Protein AF-A0A660ZY62-F1 (afdb_monomer_lite)

Secondary structure (DSSP, 8-state):
--EE-TTSS--EEEEE--TTSSHHHHHHHHHHHHHHHT----EEEEESSSHHHHHHHHH-THHHHHT-EEEE---SHHHHHHHHHHHHHH--TT-EEEEETHHHHHHHHHHHHHHHHHSS-HHHHHHHHHHHHHHSSS---SS-TTTTHHHHHHHHHHHHHHHHHSSSSEEEEEE-EEE-----SSSS-PPPHHHHHHHTTTTEEESS-TTHHHH-SEEEEEEEEETTEEEEEEEEETTSPPPSSEEE-SSTTHIIIIIIIIIT--EE-

pLDDT: mean 88.3, std 11.19, range [43.72, 98.19]

Sequence (269 aa):
MGLHHPHGIQERILLMGGAGSGKTRAWLSIADMARKTKSDAKFYVIDTDFAVERMLSAGFEKLRDYGSLEVVTPFEFPDYTSAAEDFRKRMGPDDWLIVDLMNHAWEEVQNHYSNEVFGKSKGDYFLEVRKGLKDASKGFQAFEGWTDWNIIKPMYTDFANKVYFGHKGHTLICTSARAVDRGSRGKGSADPKEIIQAFGHIGFRPEGEKRTAHNVHTVLLMSQKNDETWNVDTGKDRERDRHRGLKLGPDHGQFVREYLIKTAGWKRK

Structure (mmCIF, N/CA/C/O backbone):
data_AF-A0A660ZY62-F1
#
_entry.id   AF-A0A660ZY62-F1
#
loop_
_atom_site.group_PDB
_atom_site.id
_atom_site.type_symbol
_atom_site.label_atom_id
_atom_site.label_alt_id
_atom_site.label_comp_id
_atom_site.label_asym_id
_atom_site.label_entity_id
_atom_site.label_seq_id
_atom_site.pdbx_PDB_ins_code
_atom_site.Cartn_x
_atom_site.Cartn_y
_atom_site.Cartn_z
_atom_site.occupancy
_atom_site.B_iso_or_equiv
_atom_site.auth_seq_id
_atom_site.auth_comp_id
_atom_site.auth_asym_id
_atom_site.auth_atom_id
_atom_site.pdbx_PDB_model_num
ATOM 1 N N . MET A 1 1 ? -13.852 7.090 20.834 1.00 59.72 1 MET A N 1
ATOM 2 C CA . MET A 1 1 ? -13.140 5.836 21.161 1.00 59.72 1 MET A CA 1
ATOM 3 C C . MET A 1 1 ? -12.448 5.355 19.889 1.00 59.72 1 MET A C 1
ATOM 5 O O . MET A 1 1 ? -13.085 5.337 18.849 1.00 59.72 1 MET A O 1
ATOM 9 N N . GLY A 1 2 ? -11.148 5.084 19.892 1.00 75.81 2 GLY A N 1
ATOM 10 C CA . GLY A 1 2 ? -10.347 4.750 18.710 1.00 75.81 2 GLY A CA 1
ATOM 11 C C . GLY A 1 2 ? -9.921 3.285 18.642 1.00 75.81 2 GLY A C 1
ATOM 12 O O . GLY A 1 2 ? -10.030 2.528 19.610 1.00 75.81 2 GLY A O 1
ATOM 13 N N . LEU A 1 3 ? -9.425 2.879 17.472 1.00 86.50 3 LEU A N 1
ATOM 14 C CA . LEU A 1 3 ? -8.567 1.701 17.340 1.00 86.50 3 LEU A CA 1
ATOM 15 C C . LEU A 1 3 ? -7.139 2.131 17.669 1.00 86.50 3 LEU A C 1
ATOM 17 O O . LEU A 1 3 ? -6.607 3.004 16.996 1.00 86.50 3 LEU A O 1
ATOM 21 N N . HIS A 1 4 ? -6.516 1.498 18.659 1.00 87.00 4 HIS A N 1
ATOM 22 C CA . HIS A 1 4 ? -5.150 1.821 19.061 1.00 87.00 4 HIS A CA 1
ATOM 23 C C . HIS A 1 4 ? -4.238 0.605 18.952 1.00 87.00 4 HIS A C 1
ATOM 25 O O . HIS A 1 4 ? -4.577 -0.495 19.410 1.00 87.00 4 HIS A O 1
ATOM 31 N N . HIS A 1 5 ? -3.055 0.833 18.388 1.00 88.50 5 HIS A N 1
ATOM 32 C CA . HIS A 1 5 ? -2.003 -0.167 18.305 1.00 88.50 5 HIS A CA 1
ATOM 33 C C . HIS A 1 5 ? -1.528 -0.573 19.718 1.00 88.50 5 HIS A C 1
ATOM 35 O O . HIS A 1 5 ? -1.350 0.302 20.575 1.00 88.50 5 HIS A O 1
ATOM 41 N N . PRO A 1 6 ? -1.282 -1.871 20.000 1.00 83.00 6 PRO A N 1
ATOM 42 C CA . PRO A 1 6 ? -0.973 -2.365 21.350 1.00 83.00 6 PRO A CA 1
ATOM 43 C C . PRO A 1 6 ? 0.247 -1.711 22.005 1.00 83.00 6 PRO A C 1
ATOM 45 O O . PRO A 1 6 ? 0.285 -1.580 23.227 1.00 83.00 6 PRO A O 1
ATOM 48 N N . HIS A 1 7 ? 1.220 -1.291 21.199 1.00 82.50 7 HIS A N 1
ATOM 49 C CA . HIS A 1 7 ? 2.483 -0.718 21.670 1.00 82.50 7 HIS A CA 1
ATOM 50 C C . HIS A 1 7 ? 2.575 0.805 21.496 1.00 82.50 7 HIS A C 1
ATOM 52 O O . HIS A 1 7 ? 3.633 1.368 21.744 1.00 82.50 7 HIS A O 1
ATOM 58 N N . GLY A 1 8 ? 1.509 1.475 21.033 1.00 79.38 8 GLY A N 1
ATOM 59 C CA . GLY A 1 8 ? 1.529 2.931 20.804 1.00 79.38 8 GLY A CA 1
ATOM 60 C C . GLY A 1 8 ? 2.537 3.401 19.744 1.00 79.38 8 GLY A C 1
ATOM 61 O O . GLY A 1 8 ? 2.899 4.572 19.715 1.00 79.38 8 GLY A O 1
ATOM 62 N N . ILE A 1 9 ? 3.011 2.484 18.898 1.00 86.31 9 ILE A N 1
ATOM 63 C CA . ILE A 1 9 ? 3.896 2.753 17.761 1.00 86.31 9 ILE A CA 1
ATOM 64 C C . ILE A 1 9 ? 3.125 2.652 16.445 1.00 86.31 9 ILE A C 1
ATOM 66 O O . ILE A 1 9 ? 2.047 2.058 16.380 1.00 86.31 9 ILE A O 1
ATOM 70 N N . GLN A 1 10 ? 3.733 3.184 15.391 1.00 92.00 10 GLN A N 1
ATOM 71 C CA . GLN A 1 10 ? 3.231 3.078 14.028 1.00 92.00 10 GLN A CA 1
ATOM 72 C C . GLN A 1 10 ? 3.173 1.628 13.565 1.00 92.00 10 GLN A C 1
ATOM 74 O O . GLN A 1 10 ? 4.076 0.828 13.817 1.00 92.00 10 GLN A O 1
ATOM 79 N N . GLU A 1 11 ? 2.138 1.328 12.797 1.00 95.19 11 GLU A N 1
ATOM 80 C CA . GLU A 1 11 ? 1.951 0.030 12.167 1.00 95.19 11 GLU A CA 1
ATOM 81 C C . GLU A 1 11 ? 2.073 0.229 10.664 1.00 95.19 11 GLU A C 1
ATOM 83 O O . GLU A 1 11 ? 1.623 1.245 10.135 1.00 95.19 11 GLU A O 1
ATOM 88 N N . ARG A 1 12 ? 2.725 -0.717 9.989 1.00 97.06 12 ARG A N 1
ATOM 89 C CA . ARG A 1 12 ? 2.985 -0.636 8.551 1.00 97.06 12 ARG A CA 1
ATOM 90 C C . ARG A 1 12 ? 2.631 -1.962 7.927 1.00 97.06 12 ARG A C 1
ATOM 92 O O . ARG A 1 12 ? 3.326 -2.958 8.154 1.00 97.06 12 ARG A O 1
ATOM 99 N N . ILE A 1 13 ? 1.542 -1.959 7.172 1.00 97.88 13 ILE A N 1
ATOM 100 C CA . ILE A 1 13 ? 0.913 -3.159 6.631 1.00 97.88 13 ILE A CA 1
ATOM 101 C C . ILE A 1 13 ? 0.970 -3.097 5.112 1.00 97.88 13 ILE A C 1
ATOM 103 O O . ILE A 1 13 ? 0.541 -2.123 4.508 1.00 97.88 13 ILE A O 1
ATOM 107 N N . LEU A 1 14 ? 1.465 -4.161 4.492 1.00 98.12 14 LEU A N 1
ATOM 108 C CA . LEU A 1 14 ? 1.344 -4.404 3.063 1.00 98.12 14 LEU A CA 1
ATOM 109 C C . LEU A 1 14 ? 0.291 -5.486 2.831 1.00 98.12 14 LEU A C 1
ATOM 111 O O . LEU A 1 14 ? 0.464 -6.624 3.264 1.00 98.12 14 LEU A O 1
ATOM 115 N N . LEU A 1 15 ? -0.774 -5.142 2.121 1.00 97.94 15 LEU A N 1
ATOM 116 C CA . LEU A 1 15 ? -1.764 -6.073 1.601 1.00 97.94 15 LEU A CA 1
ATOM 117 C C . LEU A 1 15 ? -1.429 -6.368 0.139 1.00 97.94 15 LEU A C 1
ATOM 119 O O . LEU A 1 15 ? -1.463 -5.478 -0.706 1.00 97.94 15 LEU A O 1
ATOM 123 N N . MET A 1 16 ? -1.126 -7.621 -0.181 1.00 97.62 16 MET A N 1
ATOM 124 C CA . MET A 1 16 ? -0.933 -8.064 -1.561 1.00 97.62 16 MET A CA 1
ATOM 125 C C . MET A 1 16 ? -2.018 -9.051 -1.975 1.00 97.62 16 MET A C 1
ATOM 127 O O . MET A 1 16 ? -2.525 -9.800 -1.148 1.00 97.62 16 MET A O 1
ATOM 131 N N . GLY A 1 17 ? -2.385 -9.075 -3.249 1.00 96.50 17 GLY A N 1
ATOM 132 C CA . GLY A 1 17 ? -3.374 -10.024 -3.764 1.00 96.50 17 GLY A CA 1
ATOM 133 C C . GLY A 1 17 ? -3.845 -9.655 -5.162 1.00 96.50 17 GLY A C 1
ATOM 134 O O . GLY A 1 17 ? -3.581 -8.547 -5.628 1.00 96.50 17 GLY A O 1
ATOM 135 N N . GLY A 1 18 ? -4.558 -10.563 -5.825 1.00 93.50 18 GLY A N 1
ATOM 136 C CA . GLY A 1 18 ? -5.150 -10.300 -7.141 1.00 93.50 18 GLY A CA 1
ATOM 137 C C . GLY A 1 18 ? -6.281 -9.262 -7.114 1.00 93.50 18 GLY A C 1
ATOM 138 O O . GLY A 1 18 ? -6.636 -8.714 -6.065 1.00 93.50 18 GLY A O 1
ATOM 139 N N . ALA A 1 19 ? -6.878 -9.000 -8.277 1.00 90.69 19 ALA A N 1
ATOM 140 C CA . ALA A 1 19 ? -8.122 -8.237 -8.361 1.00 90.69 19 ALA A CA 1
ATOM 141 C C . ALA A 1 19 ? -9.229 -8.917 -7.530 1.00 90.69 19 ALA A C 1
ATOM 143 O O . ALA A 1 19 ? -9.246 -10.138 -7.391 1.00 90.69 19 ALA A O 1
ATOM 144 N N . GLY A 1 20 ? -10.122 -8.130 -6.924 1.00 89.62 20 GLY A N 1
ATOM 145 C CA . GLY A 1 20 ? -11.218 -8.663 -6.098 1.00 89.62 20 GLY A CA 1
ATOM 146 C C . GLY A 1 20 ? -10.797 -9.253 -4.743 1.00 89.62 20 GLY A C 1
ATOM 147 O O . GLY A 1 20 ? -11.648 -9.645 -3.950 1.00 89.62 20 GLY A O 1
ATOM 148 N N . SER A 1 21 ? -9.503 -9.253 -4.399 1.00 93.12 21 SER A N 1
ATOM 149 C CA . SER A 1 21 ? -9.006 -9.878 -3.165 1.00 93.12 21 SER A CA 1
ATOM 150 C C . SER A 1 21 ? -9.356 -9.134 -1.868 1.00 93.12 21 SER A C 1
ATOM 152 O O . SER A 1 21 ? -8.929 -9.557 -0.800 1.00 93.12 21 SER A O 1
ATOM 154 N N . GLY A 1 22 ? -10.100 -8.025 -1.936 1.00 91.88 22 GLY A N 1
ATOM 155 C CA . GLY A 1 22 ? -10.600 -7.315 -0.756 1.00 91.88 22 GLY A CA 1
ATOM 156 C C . GLY A 1 22 ? -9.612 -6.350 -0.086 1.00 91.88 22 GLY A C 1
ATOM 157 O O . GLY A 1 22 ? -9.886 -5.916 1.029 1.00 91.88 22 GLY A O 1
ATOM 158 N N . LYS A 1 23 ? -8.500 -5.976 -0.741 1.00 94.50 23 LYS A N 1
ATOM 159 C CA . LYS A 1 23 ? -7.492 -5.040 -0.189 1.00 94.50 23 LYS A CA 1
ATOM 160 C C . LYS A 1 23 ? -8.087 -3.668 0.148 1.00 94.50 23 LYS A C 1
ATOM 162 O O . LYS A 1 23 ? -8.002 -3.230 1.290 1.00 94.50 23 LYS A O 1
ATOM 167 N N . THR A 1 24 ? -8.785 -3.051 -0.806 1.00 94.12 24 THR A N 1
ATOM 168 C CA . THR A 1 24 ? -9.459 -1.758 -0.607 1.00 94.12 24 THR A CA 1
ATOM 169 C C . THR A 1 24 ? -10.527 -1.839 0.485 1.00 94.12 24 THR A C 1
ATOM 171 O O . THR A 1 24 ? -10.595 -1.013 1.391 1.00 94.12 24 THR A O 1
ATOM 174 N N . ARG A 1 25 ? -11.315 -2.924 0.481 1.00 93.06 25 ARG A N 1
ATOM 175 C CA . ARG A 1 25 ? -12.308 -3.214 1.529 1.00 93.06 25 ARG A CA 1
ATOM 176 C C . ARG A 1 25 ? -11.670 -3.331 2.917 1.00 93.06 25 ARG A C 1
ATOM 178 O O . ARG A 1 25 ? -12.292 -2.932 3.899 1.00 93.06 25 ARG A O 1
ATOM 185 N N . ALA A 1 26 ? -10.455 -3.872 3.018 1.00 94.75 26 ALA A N 1
ATOM 186 C CA . ALA A 1 26 ? -9.759 -4.032 4.288 1.00 94.75 26 ALA A CA 1
ATOM 187 C C . ALA A 1 26 ? -9.441 -2.679 4.931 1.00 94.75 26 ALA A C 1
ATOM 189 O O . ALA A 1 26 ? -9.794 -2.482 6.088 1.00 94.75 26 ALA A O 1
ATOM 190 N N . TRP A 1 27 ? -8.857 -1.719 4.214 1.00 95.50 27 TRP A N 1
ATOM 191 C CA . TRP A 1 27 ? -8.575 -0.413 4.817 1.00 95.50 27 TRP A CA 1
ATOM 192 C C . TRP A 1 27 ? -9.840 0.444 4.981 1.00 95.50 27 TRP A C 1
ATOM 194 O O . TRP A 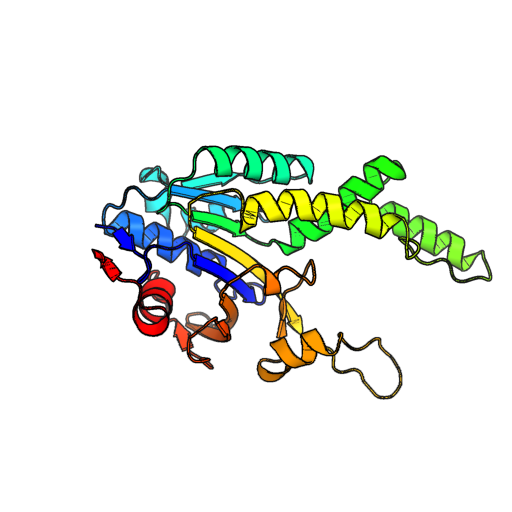1 27 ? -9.986 1.109 6.008 1.00 95.50 27 TRP A O 1
ATOM 204 N N . LEU A 1 28 ? -10.822 0.342 4.074 1.00 95.00 28 LEU A N 1
ATOM 205 C CA . LEU A 1 28 ? -12.136 0.981 4.252 1.00 95.00 28 LEU A CA 1
ATOM 206 C C . LEU A 1 28 ? -12.848 0.472 5.514 1.00 95.00 28 LEU A C 1
ATOM 208 O O . LEU A 1 28 ? -13.522 1.239 6.199 1.00 95.00 28 LEU A O 1
ATOM 212 N N . SER A 1 29 ? -12.654 -0.800 5.882 1.00 94.06 29 SER A N 1
ATOM 213 C CA . SER A 1 29 ? -13.175 -1.343 7.144 1.00 94.06 29 SER A CA 1
ATOM 214 C C . SER A 1 29 ? -12.554 -0.700 8.387 1.00 94.06 29 SER A C 1
ATOM 216 O O . SER A 1 29 ? -13.226 -0.581 9.414 1.00 94.06 29 SER A O 1
ATOM 218 N N . ILE A 1 30 ? -11.293 -0.260 8.301 1.00 95.19 30 ILE A N 1
ATOM 219 C CA . ILE A 1 30 ? -10.612 0.477 9.373 1.00 95.19 30 ILE A CA 1
ATOM 220 C C . ILE A 1 30 ? -11.241 1.865 9.499 1.00 95.19 30 ILE A C 1
ATOM 222 O O . ILE A 1 30 ? -11.637 2.250 10.600 1.00 95.19 30 ILE A O 1
ATOM 226 N N . ALA A 1 31 ? -11.416 2.567 8.376 1.00 95.00 31 ALA A N 1
ATOM 227 C CA . ALA A 1 31 ? -12.076 3.871 8.338 1.00 95.00 31 ALA A CA 1
ATOM 228 C C . ALA A 1 31 ? -13.521 3.805 8.859 1.00 95.00 31 ALA A C 1
ATOM 230 O O . ALA A 1 31 ? -13.931 4.621 9.685 1.00 95.00 31 ALA A O 1
ATOM 231 N N . ASP A 1 32 ? -14.293 2.791 8.462 1.00 93.38 32 ASP A N 1
ATOM 232 C CA . ASP A 1 32 ? -15.664 2.618 8.952 1.00 93.38 32 ASP A CA 1
ATOM 233 C C . ASP A 1 32 ? -15.708 2.252 10.438 1.00 93.38 32 ASP A C 1
ATOM 235 O O . ASP A 1 32 ? -16.615 2.690 11.150 1.00 93.38 32 ASP A O 1
ATOM 239 N N . MET A 1 33 ? -14.717 1.513 10.949 1.00 91.94 33 MET A N 1
ATOM 240 C CA . MET A 1 33 ? -14.588 1.318 12.392 1.00 91.94 33 MET A CA 1
ATOM 241 C C . MET A 1 33 ? -14.310 2.642 13.106 1.00 91.94 33 MET A C 1
ATOM 243 O O . MET A 1 33 ? -15.008 2.938 14.072 1.00 91.94 33 MET A O 1
ATOM 247 N N . ALA A 1 34 ? -13.358 3.446 12.618 1.00 92.50 34 ALA A N 1
ATOM 248 C CA . ALA A 1 34 ? -13.036 4.755 13.187 1.00 92.50 34 ALA A CA 1
ATOM 249 C C . ALA A 1 34 ? -14.274 5.665 13.239 1.00 92.50 34 ALA A C 1
ATOM 251 O O . ALA A 1 34 ? -14.572 6.248 14.283 1.00 92.50 34 ALA A O 1
ATOM 252 N N . ARG A 1 35 ? -15.074 5.689 12.164 1.00 92.69 35 ARG A N 1
ATOM 253 C CA . ARG A 1 35 ? -16.376 6.367 12.135 1.00 92.69 35 ARG A CA 1
ATOM 254 C C . ARG A 1 35 ? -17.334 5.824 13.195 1.00 92.69 35 ARG A C 1
ATOM 256 O O . ARG A 1 35 ? -17.914 6.587 13.966 1.00 92.69 35 ARG A O 1
ATOM 263 N N . LYS A 1 36 ? -17.530 4.503 13.243 1.00 90.69 36 LYS A N 1
ATOM 264 C CA . LYS A 1 36 ? -18.457 3.847 14.186 1.00 90.69 36 LYS A CA 1
ATOM 265 C C . LYS A 1 36 ? -18.096 4.115 15.643 1.00 90.69 36 LYS A C 1
ATOM 267 O O . LYS A 1 36 ? -18.994 4.206 16.476 1.00 90.69 36 LYS A O 1
ATOM 272 N N . THR A 1 37 ? -16.811 4.245 15.952 1.00 90.06 37 THR A N 1
ATOM 273 C CA . THR A 1 37 ? -16.327 4.480 17.314 1.00 90.06 37 THR A CA 1
ATOM 274 C C . THR A 1 37 ? -16.101 5.964 17.629 1.00 90.06 37 THR A C 1
ATOM 276 O O . THR A 1 37 ? -15.727 6.293 18.760 1.00 90.06 37 THR A O 1
ATOM 279 N N . LYS A 1 38 ? -16.398 6.863 16.677 1.00 90.19 38 LYS A N 1
ATOM 280 C CA . LYS A 1 38 ? -16.187 8.316 16.780 1.00 90.19 38 LYS A CA 1
ATOM 281 C C . LYS A 1 38 ? -14.728 8.642 17.117 1.00 90.19 38 LYS A C 1
ATOM 283 O O . LYS A 1 38 ? -14.434 9.238 18.150 1.00 90.19 38 LYS A O 1
ATOM 288 N N . SER A 1 39 ? -13.813 8.104 16.320 1.00 90.88 39 SER A N 1
ATOM 289 C CA . SER A 1 39 ? -12.384 8.406 16.382 1.00 90.88 39 SER A CA 1
ATOM 290 C C . SER A 1 39 ? -12.065 9.603 15.495 1.00 90.88 39 SER A C 1
ATOM 292 O O . SER A 1 39 ? -12.588 9.691 14.385 1.00 90.88 39 SER A O 1
ATOM 294 N N . ASP A 1 40 ? -11.171 10.475 15.954 1.00 91.44 40 ASP A N 1
ATOM 295 C CA . ASP A 1 40 ? -10.714 11.639 15.185 1.00 91.44 40 ASP A CA 1
ATOM 296 C C . ASP A 1 40 ? -9.678 11.290 14.101 1.00 91.44 40 ASP A C 1
ATOM 298 O O . ASP A 1 40 ? -9.263 12.173 13.351 1.00 91.44 40 ASP A O 1
ATOM 302 N N . ALA A 1 41 ? -9.284 10.013 14.000 1.00 93.62 41 ALA A N 1
ATOM 303 C CA . ALA A 1 41 ? -8.307 9.528 13.032 1.00 93.62 41 ALA A CA 1
ATOM 304 C C . ALA A 1 41 ? -8.689 9.906 11.594 1.00 93.62 41 ALA A C 1
ATOM 306 O O . ALA A 1 41 ? -9.812 9.657 11.140 1.00 93.62 41 ALA A O 1
ATOM 307 N N . LYS A 1 42 ? -7.726 10.474 10.871 1.00 95.88 42 LYS A N 1
ATOM 308 C CA . LYS A 1 42 ? -7.825 10.824 9.454 1.00 95.88 42 LYS A CA 1
ATOM 309 C C . LYS A 1 42 ? -7.179 9.756 8.579 1.00 95.88 42 LYS A C 1
ATOM 311 O O . LYS A 1 42 ? -6.239 9.076 8.978 1.00 95.88 42 LYS A O 1
ATOM 316 N N . PHE A 1 43 ? -7.704 9.616 7.372 1.00 97.19 43 PHE A N 1
ATOM 317 C CA . PHE A 1 43 ? -7.286 8.659 6.361 1.00 97.19 43 PHE A CA 1
ATOM 318 C C . PHE A 1 43 ? -6.920 9.442 5.109 1.00 97.19 43 PHE A C 1
ATOM 320 O O . PHE A 1 43 ? -7.795 9.980 4.433 1.00 97.19 43 PHE A O 1
ATOM 327 N N . TYR A 1 44 ? -5.627 9.503 4.825 1.00 97.56 44 TYR A N 1
ATOM 328 C CA . TYR A 1 44 ? -5.064 10.153 3.653 1.00 97.56 44 TYR A CA 1
ATOM 329 C C . TYR A 1 44 ? -4.753 9.077 2.619 1.00 97.56 44 TYR A C 1
ATOM 331 O O . TYR A 1 44 ? -3.957 8.177 2.886 1.00 97.56 44 TYR A O 1
ATOM 339 N N . VAL A 1 45 ? -5.417 9.116 1.469 1.00 97.06 45 VAL A N 1
ATOM 340 C CA . VAL A 1 45 ? -5.419 8.023 0.495 1.00 97.06 45 VAL A CA 1
ATOM 341 C C . VAL A 1 45 ? -4.862 8.502 -0.830 1.00 97.06 45 VAL A C 1
ATOM 343 O O . VAL A 1 45 ? -5.404 9.411 -1.447 1.00 97.06 45 VAL A O 1
ATOM 346 N N . ILE A 1 46 ? -3.801 7.844 -1.277 1.00 97.00 46 ILE A N 1
ATOM 347 C CA . ILE A 1 46 ? -3.290 7.929 -2.640 1.00 97.00 46 ILE A CA 1
ATOM 348 C C . ILE A 1 46 ? -3.915 6.755 -3.408 1.00 97.00 46 ILE A C 1
ATOM 350 O O . ILE A 1 46 ? -3.465 5.615 -3.266 1.00 97.00 46 ILE A O 1
ATOM 354 N N . ASP A 1 47 ? -4.993 7.028 -4.145 1.00 93.25 47 ASP A N 1
ATOM 355 C CA . ASP A 1 47 ? -5.769 6.049 -4.921 1.00 93.25 47 ASP A CA 1
ATOM 356 C C . ASP A 1 47 ? -5.343 6.091 -6.388 1.00 93.25 47 ASP A C 1
ATOM 358 O O . ASP A 1 47 ? -5.497 7.116 -7.036 1.00 93.25 47 ASP A O 1
ATOM 362 N N . THR A 1 48 ? -4.819 4.994 -6.928 1.00 81.19 48 THR A N 1
ATOM 363 C CA . THR A 1 48 ? -4.226 4.977 -8.277 1.00 81.19 48 THR A CA 1
ATOM 364 C C . THR A 1 48 ? -5.091 4.286 -9.332 1.00 81.19 48 THR A C 1
ATOM 366 O O . THR A 1 48 ? -4.675 4.195 -10.488 1.00 81.19 48 THR A O 1
ATOM 369 N N . ASP A 1 49 ? -6.274 3.778 -8.969 1.00 80.88 49 ASP A N 1
ATOM 370 C CA . ASP A 1 49 ? -7.169 3.061 -9.890 1.00 80.88 49 ASP A CA 1
ATOM 371 C C . ASP A 1 49 ? -8.631 3.537 -9.856 1.00 80.88 49 ASP A C 1
ATOM 373 O O . ASP A 1 49 ? -9.489 2.925 -10.500 1.00 80.88 49 ASP A O 1
ATOM 377 N N . PHE A 1 50 ? -8.917 4.639 -9.151 1.00 82.31 50 PHE A N 1
ATOM 378 C CA . PHE A 1 50 ? -10.263 5.199 -8.964 1.00 82.31 50 PHE A CA 1
ATOM 379 C C . PHE A 1 50 ? -11.264 4.206 -8.345 1.00 82.31 50 PHE A C 1
ATOM 381 O O . PHE A 1 50 ? -12.485 4.409 -8.419 1.00 82.31 50 PHE A O 1
ATOM 388 N N . ALA A 1 51 ? -10.799 3.110 -7.735 1.00 82.31 51 ALA A N 1
ATOM 389 C CA . ALA A 1 51 ? -11.694 2.108 -7.171 1.00 82.31 51 ALA A CA 1
ATOM 390 C C . ALA A 1 51 ? -12.394 2.614 -5.905 1.00 82.31 51 ALA A C 1
ATOM 392 O O . ALA A 1 51 ? -13.488 2.139 -5.573 1.00 82.31 51 ALA A O 1
ATOM 393 N N . VAL A 1 52 ? -11.797 3.582 -5.203 1.00 88.25 52 VAL A N 1
ATOM 394 C CA . VAL A 1 52 ? -12.299 4.058 -3.911 1.00 88.25 52 VAL A CA 1
ATOM 395 C C . VAL A 1 52 ? -13.660 4.710 -4.062 1.00 88.25 52 VAL A C 1
ATOM 397 O O . VAL A 1 52 ? -14.586 4.357 -3.334 1.00 88.25 52 VAL A O 1
ATOM 400 N N . GLU A 1 53 ? -13.830 5.575 -5.058 1.00 87.12 53 GLU A N 1
ATOM 401 C CA . GLU A 1 53 ? -15.094 6.274 -5.291 1.00 87.12 53 GLU A CA 1
ATOM 402 C C . GLU A 1 53 ? -16.263 5.318 -5.550 1.00 87.12 53 GLU A C 1
ATOM 404 O O . GLU A 1 53 ? -17.362 5.485 -5.009 1.00 87.12 53 GLU A O 1
ATOM 409 N N . ARG A 1 54 ? -16.013 4.242 -6.302 1.00 88.12 54 ARG A N 1
ATOM 410 C CA . ARG A 1 54 ? -17.005 3.186 -6.525 1.00 88.12 54 ARG A CA 1
ATOM 411 C C . ARG A 1 54 ? -17.351 2.448 -5.232 1.00 88.12 54 ARG A C 1
ATOM 413 O O . ARG A 1 54 ? -18.523 2.176 -4.984 1.00 88.12 54 ARG A O 1
ATOM 420 N N . MET A 1 55 ? -16.350 2.115 -4.419 1.00 89.56 55 MET A N 1
ATOM 421 C CA . MET A 1 55 ? -16.538 1.398 -3.152 1.00 89.56 55 MET A CA 1
ATOM 422 C C . MET A 1 55 ? -17.265 2.250 -2.105 1.00 89.56 55 MET A C 1
ATOM 424 O O . MET A 1 55 ? -18.092 1.729 -1.356 1.00 89.56 55 MET A O 1
ATOM 428 N N . LEU A 1 56 ? -17.000 3.559 -2.080 1.00 90.62 56 LEU A N 1
ATOM 429 C CA . LEU A 1 56 ? -17.727 4.513 -1.249 1.00 90.62 56 LEU A CA 1
ATOM 430 C C . LEU A 1 56 ? -19.209 4.547 -1.619 1.00 90.62 56 LEU A C 1
ATOM 432 O O . LEU A 1 56 ? -20.043 4.544 -0.726 1.00 90.62 56 LEU A O 1
ATOM 436 N N . SER A 1 57 ? -19.551 4.512 -2.906 1.00 87.12 57 SER A N 1
ATOM 437 C CA . SER A 1 57 ? -20.947 4.565 -3.370 1.00 87.12 57 SER A CA 1
ATOM 438 C C . SER A 1 57 ? -21.731 3.250 -3.257 1.00 87.12 57 SER A C 1
ATOM 440 O O . SER A 1 57 ? -22.916 3.245 -3.578 1.00 87.12 57 SER A O 1
ATOM 442 N N . ALA A 1 58 ? -21.083 2.139 -2.891 1.00 85.06 58 ALA A N 1
ATOM 443 C CA . ALA A 1 58 ? -21.689 0.802 -2.914 1.00 85.06 58 ALA A CA 1
ATOM 444 C C . ALA A 1 58 ? -21.762 0.107 -1.541 1.00 85.06 58 ALA A C 1
ATOM 446 O O . ALA A 1 58 ? -22.208 -1.038 -1.454 1.00 85.06 58 ALA A O 1
ATOM 447 N N . GLY A 1 59 ? -21.283 0.744 -0.474 1.00 84.81 59 GLY A N 1
ATOM 448 C CA . GLY A 1 59 ? -21.320 0.145 0.862 1.00 84.81 59 GLY A CA 1
ATOM 449 C C . GLY A 1 59 ? -20.535 0.878 1.948 1.00 84.81 59 GLY A C 1
ATOM 450 O O . GLY A 1 59 ? -20.522 0.427 3.100 1.00 84.81 59 GLY A O 1
ATOM 451 N N . PHE A 1 60 ? -19.869 1.982 1.602 1.00 90.00 60 PHE A N 1
ATOM 452 C CA . PHE A 1 60 ? -19.137 2.840 2.533 1.00 90.00 60 PHE A CA 1
ATOM 453 C C . PHE A 1 60 ? -19.574 4.313 2.429 1.00 90.00 60 PHE A C 1
ATOM 455 O O . PHE A 1 60 ? -18.799 5.213 2.741 1.00 90.00 60 PHE A O 1
ATOM 462 N N . GLU A 1 61 ? -20.828 4.578 2.050 1.00 90.19 61 GLU A N 1
ATOM 463 C CA . GLU A 1 61 ? -21.338 5.920 1.715 1.00 90.19 61 GLU A CA 1
ATOM 464 C C . GLU A 1 61 ? -21.176 6.875 2.897 1.00 90.19 61 GLU A C 1
ATOM 466 O O . GLU A 1 61 ? -20.750 8.017 2.748 1.00 90.19 61 GLU A O 1
ATOM 471 N N . LYS A 1 62 ? -21.410 6.351 4.106 1.00 90.19 62 LYS A N 1
ATOM 472 C CA . LYS A 1 62 ? -21.301 7.085 5.374 1.00 90.19 62 LYS A CA 1
ATOM 473 C C . LYS A 1 62 ? -19.887 7.589 5.683 1.00 90.19 62 LYS A C 1
ATOM 475 O O . LYS A 1 62 ? -19.735 8.372 6.618 1.00 90.19 62 LYS A O 1
ATOM 480 N N . LEU A 1 63 ? -18.853 7.121 4.977 1.00 90.88 63 LEU A N 1
ATOM 481 C CA . LEU A 1 63 ? -17.498 7.664 5.112 1.00 90.88 63 LEU A CA 1
ATOM 482 C C . LEU A 1 63 ? -17.347 9.026 4.431 1.00 90.88 63 LEU A C 1
ATOM 484 O O . LEU A 1 63 ? -16.541 9.822 4.908 1.00 90.88 63 LEU A O 1
ATOM 488 N N . ARG A 1 64 ? -18.139 9.323 3.388 1.00 86.19 64 ARG A N 1
ATOM 489 C CA . ARG A 1 64 ? -18.128 10.639 2.725 1.00 86.19 64 ARG A CA 1
ATOM 490 C C . ARG A 1 64 ? -18.541 11.742 3.697 1.00 86.19 64 ARG A C 1
ATOM 492 O O . ARG A 1 64 ? -17.868 12.759 3.805 1.00 86.19 64 ARG A O 1
ATOM 499 N N . ASP A 1 65 ? -19.593 11.483 4.469 1.00 82.06 65 ASP A N 1
ATOM 500 C CA . ASP A 1 65 ? -20.167 12.462 5.398 1.00 82.06 65 ASP A CA 1
ATOM 501 C C . ASP A 1 65 ? -19.332 12.644 6.672 1.00 82.06 65 ASP A C 1
ATOM 503 O O . ASP A 1 65 ? -19.466 13.642 7.375 1.00 82.06 65 ASP A O 1
ATOM 507 N N . TYR A 1 66 ? -18.477 11.671 7.007 1.00 79.38 66 TYR A N 1
ATOM 508 C CA . TYR A 1 66 ? -17.704 11.699 8.249 1.00 79.38 66 TYR A CA 1
ATOM 509 C C . TYR A 1 66 ? -16.491 12.646 8.186 1.00 79.38 66 TYR A C 1
ATOM 511 O O . TYR A 1 66 ? -15.936 13.001 9.224 1.00 79.38 66 TYR A O 1
ATOM 519 N N . GLY A 1 67 ? -16.067 13.069 6.987 1.00 77.62 67 GLY A N 1
ATOM 520 C CA . GLY A 1 67 ? -14.988 14.052 6.812 1.00 77.62 67 GLY A CA 1
ATOM 521 C C . GLY A 1 67 ? -13.620 13.592 7.338 1.00 77.62 67 GLY A C 1
ATOM 522 O O . GLY A 1 67 ? -12.762 14.413 7.675 1.00 77.62 67 GLY A O 1
ATOM 523 N N . SER A 1 68 ? -13.416 12.280 7.483 1.00 85.06 68 SER A N 1
ATOM 524 C CA . SER A 1 68 ? -12.141 11.696 7.916 1.00 85.06 68 SER A CA 1
ATOM 525 C C . SER A 1 68 ? -11.319 11.128 6.768 1.00 85.06 68 SER A C 1
ATOM 527 O O . SER A 1 68 ? -10.230 10.631 7.025 1.00 85.06 68 SER A O 1
ATOM 529 N N . LEU A 1 69 ? -11.849 11.130 5.545 1.00 93.81 69 LEU A N 1
ATOM 530 C CA . LEU A 1 69 ? -11.236 10.512 4.379 1.00 93.81 69 LEU A CA 1
ATOM 531 C C . LEU A 1 69 ? -10.884 11.594 3.359 1.00 93.81 69 LEU A C 1
ATOM 533 O O . LEU A 1 69 ? -11.763 12.325 2.912 1.00 93.81 69 LEU A O 1
ATOM 537 N N . GLU A 1 70 ? -9.612 11.670 2.995 1.00 94.81 70 GLU A N 1
ATOM 538 C CA . GLU A 1 70 ? -9.097 12.546 1.950 1.00 94.81 70 GLU A CA 1
ATOM 539 C C . GLU A 1 70 ? -8.439 11.675 0.881 1.00 94.81 70 GLU A C 1
ATOM 541 O O . GLU A 1 70 ? -7.463 10.982 1.162 1.00 94.81 70 GLU A O 1
ATOM 546 N N . VAL A 1 71 ? -9.007 11.668 -0.326 1.00 94.69 71 VAL A N 1
ATOM 547 C CA . VAL A 1 71 ? -8.548 10.831 -1.441 1.00 94.69 71 VAL A CA 1
ATOM 548 C C . VAL A 1 71 ? -7.967 11.725 -2.525 1.00 94.69 71 VAL A C 1
ATOM 550 O O . VAL A 1 71 ? -8.615 12.676 -2.958 1.00 94.69 71 VAL A O 1
ATOM 553 N N . VAL A 1 72 ? -6.760 11.401 -2.978 1.00 95.25 72 VAL A N 1
ATOM 554 C CA . VAL A 1 72 ? -6.135 11.998 -4.160 1.00 95.25 72 VAL A CA 1
ATOM 555 C C . VAL A 1 72 ? -5.832 10.907 -5.171 1.00 95.25 72 VAL A C 1
ATOM 557 O O . VAL A 1 72 ? -5.364 9.827 -4.804 1.00 95.25 72 VAL A O 1
ATOM 560 N N . THR A 1 73 ? -6.078 11.209 -6.443 1.00 94.62 73 THR A N 1
ATOM 561 C CA . THR A 1 73 ? -5.788 10.298 -7.548 1.00 94.62 73 THR A CA 1
ATOM 562 C C . THR A 1 73 ? -4.680 10.861 -8.423 1.00 94.62 73 THR A C 1
ATOM 564 O O . THR A 1 73 ? -4.962 11.660 -9.317 1.00 94.62 73 THR A O 1
ATOM 567 N N . PRO A 1 74 ? -3.412 10.519 -8.135 1.00 93.69 74 PRO A N 1
ATOM 568 C CA . PRO A 1 74 ? -2.288 11.001 -8.922 1.00 93.69 74 PRO A CA 1
ATOM 569 C C . PRO A 1 74 ? -2.251 10.330 -10.297 1.00 93.69 74 PRO A C 1
ATOM 571 O O . PRO A 1 74 ? -2.515 9.131 -10.420 1.00 93.69 74 PRO A O 1
ATOM 574 N N . PHE A 1 75 ? -1.855 11.090 -11.315 1.00 90.00 75 PHE A N 1
ATOM 575 C CA . PHE A 1 75 ? -1.672 10.573 -12.671 1.00 90.00 75 PHE A CA 1
ATOM 576 C C . PHE A 1 75 ? -0.194 10.400 -13.007 1.00 90.00 75 PHE A C 1
ATOM 578 O O . PHE A 1 75 ? 0.182 9.390 -13.594 1.00 90.00 75 PHE A O 1
ATOM 585 N N . GLU A 1 76 ? 0.652 11.342 -12.588 1.00 94.38 76 GLU A N 1
ATOM 586 C CA . GLU A 1 76 ? 2.087 11.333 -12.876 1.00 94.38 76 GLU A CA 1
ATOM 587 C C . GLU A 1 76 ? 2.914 11.233 -11.593 1.00 94.38 76 GLU A C 1
ATOM 589 O O . GLU A 1 76 ? 2.490 11.674 -10.527 1.00 94.38 76 GLU A O 1
ATOM 594 N N . PHE A 1 77 ? 4.135 10.690 -11.667 1.00 96.19 77 PHE A N 1
ATOM 595 C CA . PHE A 1 77 ? 4.984 10.489 -10.481 1.00 96.19 77 PHE A CA 1
ATOM 596 C C . PHE A 1 77 ? 5.197 11.745 -9.590 1.00 96.19 77 PHE A C 1
ATOM 598 O O . PHE A 1 77 ? 5.227 11.599 -8.359 1.00 96.19 77 PHE A O 1
ATOM 605 N N . PRO A 1 78 ? 5.299 12.979 -10.128 1.00 97.25 78 PRO A N 1
ATOM 606 C CA . PRO A 1 78 ? 5.317 14.190 -9.305 1.00 97.25 78 PRO A CA 1
ATOM 607 C C . PRO A 1 78 ? 4.062 14.387 -8.439 1.00 97.25 78 PRO A C 1
ATOM 609 O O . PRO A 1 78 ? 4.185 14.855 -7.302 1.00 97.25 78 PRO A O 1
ATOM 612 N N . ASP A 1 79 ? 2.882 13.974 -8.910 1.00 96.88 79 ASP A N 1
ATOM 613 C CA . ASP A 1 79 ? 1.627 14.038 -8.148 1.00 96.88 79 ASP A CA 1
ATOM 614 C C . ASP A 1 79 ? 1.685 13.110 -6.931 1.00 96.88 79 ASP A C 1
ATOM 616 O O . ASP A 1 79 ? 1.327 13.510 -5.823 1.00 96.88 79 ASP A O 1
ATOM 620 N N . TYR A 1 80 ? 2.212 11.889 -7.106 1.00 97.19 80 TYR A N 1
ATOM 621 C CA . TYR A 1 80 ? 2.420 10.936 -6.006 1.00 97.19 80 TYR A CA 1
ATOM 622 C C . TYR A 1 80 ? 3.313 11.537 -4.921 1.00 97.19 80 TYR A C 1
ATOM 624 O O . TYR A 1 80 ? 3.016 11.456 -3.727 1.00 97.19 80 TYR A O 1
ATOM 632 N N . THR A 1 81 ? 4.425 12.141 -5.343 1.00 97.38 81 THR A N 1
ATOM 633 C CA . THR A 1 81 ? 5.400 12.735 -4.424 1.00 97.38 81 THR A CA 1
ATOM 634 C C . T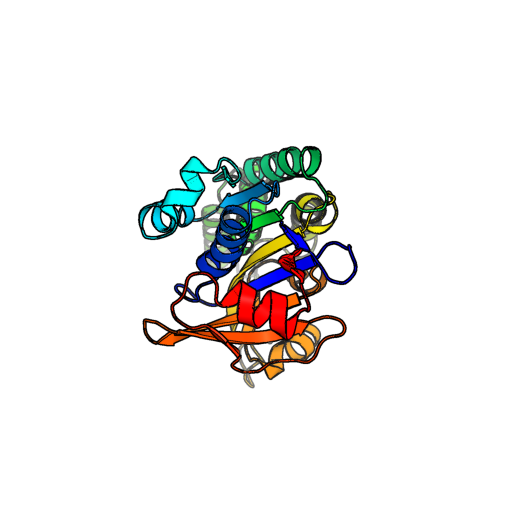HR A 1 81 ? 4.813 13.941 -3.699 1.00 97.38 81 THR A C 1
ATOM 636 O O . THR A 1 81 ? 5.009 14.074 -2.490 1.00 97.38 81 THR A O 1
ATOM 639 N N . SER A 1 82 ? 4.055 14.779 -4.406 1.00 97.88 82 SER A N 1
ATOM 640 C CA . SER A 1 82 ? 3.395 15.958 -3.838 1.00 97.88 82 SER A CA 1
ATOM 641 C C . SER A 1 82 ? 2.313 15.571 -2.832 1.00 97.88 82 SER A C 1
ATOM 643 O O . SER A 1 82 ? 2.297 16.108 -1.725 1.00 97.88 82 SER A O 1
ATOM 645 N N . ALA A 1 83 ? 1.480 14.579 -3.161 1.00 97.69 83 ALA A N 1
ATOM 646 C CA . ALA A 1 83 ? 0.482 14.025 -2.251 1.00 97.69 83 ALA A CA 1
ATOM 647 C C . ALA A 1 83 ? 1.121 13.479 -0.966 1.00 97.69 83 ALA A C 1
ATOM 649 O O . ALA A 1 83 ? 0.725 13.847 0.138 1.00 97.69 83 ALA A O 1
ATOM 650 N N . ALA A 1 84 ? 2.160 12.645 -1.092 1.00 97.69 84 ALA A N 1
ATOM 651 C CA . ALA A 1 84 ? 2.855 12.091 0.068 1.00 97.69 84 ALA A CA 1
ATOM 652 C C . ALA A 1 84 ? 3.531 13.178 0.928 1.00 97.69 84 ALA A C 1
ATOM 654 O O . ALA A 1 84 ? 3.543 13.071 2.156 1.00 97.69 84 ALA A O 1
ATOM 655 N N . GLU A 1 85 ? 4.091 14.221 0.305 1.00 98.19 85 GLU A N 1
ATOM 656 C CA . GLU A 1 85 ? 4.715 15.354 0.999 1.00 98.19 85 GLU A CA 1
ATOM 657 C C . GLU A 1 85 ? 3.700 16.227 1.744 1.00 98.19 85 GLU A C 1
ATOM 659 O O . GLU A 1 85 ? 3.995 16.702 2.843 1.00 98.19 85 GLU A O 1
ATOM 664 N N . ASP A 1 86 ? 2.523 16.451 1.170 1.00 98.06 86 ASP A N 1
ATOM 665 C CA . ASP A 1 86 ? 1.454 17.199 1.825 1.00 98.06 86 ASP A CA 1
ATOM 666 C C . ASP A 1 86 ? 0.846 16.399 2.988 1.00 98.06 86 ASP A C 1
ATOM 668 O O . ASP A 1 86 ? 0.832 16.863 4.132 1.00 98.06 86 ASP A O 1
ATOM 672 N N . PHE A 1 87 ? 0.449 15.147 2.740 1.00 97.81 87 PHE A N 1
ATOM 673 C CA . PHE A 1 87 ? -0.153 14.283 3.757 1.00 97.81 87 PHE A CA 1
ATOM 674 C C . PHE A 1 87 ? 0.760 14.105 4.969 1.00 97.81 87 PHE A C 1
ATOM 676 O O . PHE A 1 87 ? 0.337 14.326 6.107 1.00 97.81 87 PHE A O 1
ATOM 683 N N . ARG A 1 88 ? 2.051 13.808 4.760 1.00 96.25 88 ARG A N 1
ATOM 684 C CA . ARG A 1 88 ? 2.974 13.566 5.879 1.00 96.25 88 ARG A CA 1
ATOM 685 C C . ARG A 1 88 ? 3.131 14.764 6.823 1.00 96.25 88 ARG A C 1
ATOM 687 O O . ARG A 1 88 ? 3.464 14.560 7.989 1.00 96.25 88 ARG A O 1
ATOM 694 N N . LYS A 1 89 ? 2.911 15.999 6.346 1.00 96.94 89 LYS A N 1
ATOM 695 C CA . LYS A 1 89 ? 2.990 17.225 7.167 1.00 96.94 89 LYS A CA 1
ATOM 696 C C . LYS A 1 89 ? 1.786 17.394 8.089 1.00 96.94 89 LYS A C 1
ATOM 698 O O . LYS A 1 89 ? 1.907 18.065 9.111 1.00 96.94 89 LYS A O 1
ATOM 703 N N . ARG A 1 90 ? 0.644 16.807 7.728 1.00 95.81 90 ARG A N 1
ATOM 704 C CA . ARG A 1 90 ? -0.640 16.962 8.428 1.00 95.81 90 ARG A CA 1
ATOM 705 C C . ARG A 1 90 ? -0.979 15.777 9.334 1.00 95.81 90 ARG A C 1
ATOM 707 O O . ARG A 1 90 ? -1.803 15.918 10.230 1.00 95.81 90 ARG A O 1
ATOM 714 N N . MET A 1 91 ? -0.322 14.636 9.133 1.00 96.44 91 MET A N 1
ATOM 715 C CA . MET A 1 91 ? -0.615 13.393 9.846 1.00 96.44 91 MET A CA 1
ATOM 716 C C . MET A 1 91 ? -0.216 13.388 11.328 1.00 96.44 91 MET A C 1
ATOM 718 O O . MET A 1 91 ? 0.957 13.543 11.689 1.00 96.44 91 MET A O 1
ATOM 722 N N . GLY A 1 92 ? -1.194 13.079 12.178 1.00 94.00 92 GLY A N 1
ATOM 723 C CA . GLY A 1 92 ? -1.019 12.714 13.579 1.00 94.00 92 GLY A CA 1
ATOM 724 C C . GLY A 1 92 ? -0.696 11.223 13.798 1.00 94.00 92 GLY A C 1
ATOM 725 O O . GLY A 1 92 ? -0.658 10.441 12.848 1.00 94.00 92 GLY A O 1
ATOM 726 N N . PRO A 1 93 ? -0.438 10.806 15.053 1.00 93.25 93 PRO A N 1
ATOM 727 C CA . PRO A 1 93 ? -0.066 9.425 15.387 1.00 93.25 93 PRO A CA 1
ATOM 728 C C . PRO A 1 93 ? -1.147 8.365 15.138 1.00 93.25 93 PRO A C 1
ATOM 730 O O . PRO A 1 93 ? -0.798 7.226 14.847 1.00 93.25 93 PRO A O 1
ATOM 733 N N . ASP A 1 94 ? -2.428 8.727 15.245 1.00 92.50 94 ASP A N 1
ATOM 734 C CA . ASP A 1 94 ? -3.558 7.805 15.039 1.00 92.50 94 ASP A CA 1
ATOM 735 C C . ASP A 1 94 ? -4.081 7.813 13.584 1.00 92.50 94 ASP A C 1
ATOM 737 O O . ASP A 1 94 ? -4.971 7.033 13.235 1.00 92.50 94 ASP A O 1
ATOM 741 N N . ASP A 1 95 ? -3.534 8.684 12.727 1.00 95.88 95 ASP A N 1
ATOM 742 C CA . ASP A 1 95 ? -3.931 8.812 11.322 1.00 95.88 95 ASP A CA 1
ATOM 743 C C . ASP A 1 95 ? -3.355 7.683 10.460 1.00 95.88 95 ASP A C 1
ATOM 745 O O . ASP A 1 95 ? -2.385 7.017 10.826 1.00 95.88 95 ASP A O 1
ATOM 749 N N . TRP A 1 96 ? -3.929 7.501 9.273 1.00 97.62 96 TRP A N 1
ATOM 750 C CA . TRP A 1 96 ? -3.539 6.481 8.309 1.00 97.62 96 TRP A CA 1
ATOM 751 C C . TRP A 1 96 ? -3.143 7.099 6.974 1.00 97.62 96 TRP A C 1
ATOM 753 O O . TRP A 1 96 ? -3.911 7.857 6.387 1.00 97.62 96 TRP A O 1
ATOM 763 N N . LEU A 1 97 ? -1.971 6.714 6.471 1.00 98.06 97 LEU A N 1
ATOM 764 C CA . LEU A 1 97 ? -1.594 6.895 5.076 1.00 98.06 97 LEU A CA 1
ATOM 765 C C . LEU A 1 97 ? -1.884 5.604 4.320 1.00 98.06 97 LEU A C 1
ATOM 767 O O . LEU A 1 97 ? -1.358 4.541 4.663 1.00 98.06 97 LEU A O 1
ATOM 771 N N . ILE A 1 98 ? -2.707 5.705 3.284 1.00 97.94 98 ILE A N 1
ATOM 772 C CA . ILE A 1 98 ? -3.064 4.603 2.404 1.00 97.94 98 ILE A CA 1
ATOM 773 C C . ILE A 1 98 ? -2.453 4.847 1.026 1.00 97.94 98 ILE A C 1
ATOM 775 O O . ILE A 1 98 ? -2.628 5.922 0.459 1.00 97.94 98 ILE A O 1
ATOM 779 N N . VAL A 1 99 ? -1.774 3.844 0.469 1.00 97.00 99 VAL A N 1
ATOM 780 C CA . VAL A 1 99 ? -1.398 3.836 -0.955 1.00 97.00 99 VAL A CA 1
ATOM 781 C C . VAL A 1 99 ? -2.043 2.620 -1.606 1.00 97.00 99 VAL A C 1
ATOM 783 O O . VAL A 1 99 ? -1.591 1.490 -1.385 1.00 97.00 99 VAL A O 1
ATOM 786 N N . ASP A 1 100 ? -3.124 2.832 -2.359 1.00 94.88 100 ASP A N 1
ATOM 787 C CA . ASP A 1 100 ? -3.861 1.747 -3.011 1.00 94.88 100 ASP A CA 1
ATOM 788 C C . ASP A 1 100 ? -3.251 1.465 -4.398 1.00 94.88 100 ASP A C 1
ATOM 790 O O . ASP A 1 100 ? -3.336 2.287 -5.310 1.00 94.88 100 ASP A O 1
ATOM 794 N N . LEU A 1 101 ? -2.579 0.309 -4.513 1.00 92.44 101 LEU A N 1
ATOM 795 C CA . LEU A 1 101 ? -1.737 -0.141 -5.637 1.00 92.44 101 LEU A CA 1
ATOM 796 C C . LEU A 1 101 ? -0.391 0.596 -5.780 1.00 92.44 101 LEU A C 1
ATOM 798 O O . LEU A 1 101 ? -0.060 1.195 -6.798 1.00 92.44 101 LEU A O 1
ATOM 802 N N . MET A 1 102 ? 0.479 0.433 -4.783 1.00 94.75 102 MET A N 1
ATOM 803 C CA . MET A 1 102 ? 1.867 0.930 -4.782 1.00 94.75 102 MET A CA 1
ATOM 804 C C . MET A 1 102 ? 2.722 0.436 -5.958 1.00 94.75 102 MET A C 1
ATOM 806 O O . MET A 1 102 ? 3.698 1.086 -6.332 1.00 94.75 102 MET A O 1
ATOM 810 N N . ASN A 1 103 ? 2.375 -0.699 -6.572 1.00 94.12 103 ASN A N 1
ATOM 811 C CA . ASN A 1 103 ? 3.029 -1.138 -7.803 1.00 94.12 103 ASN A CA 1
ATOM 812 C C . ASN A 1 103 ? 2.857 -0.121 -8.945 1.00 94.12 103 ASN A C 1
ATOM 814 O O . ASN A 1 103 ? 3.772 -0.003 -9.751 1.00 94.12 103 ASN A O 1
ATOM 818 N N . HIS A 1 104 ? 1.765 0.651 -8.996 1.00 94.31 104 HIS A N 1
ATOM 819 C CA . HIS A 1 104 ? 1.591 1.702 -10.004 1.00 94.31 104 HIS A CA 1
ATOM 820 C C . HIS A 1 104 ? 2.568 2.859 -9.792 1.00 94.31 104 HIS A C 1
ATOM 822 O O . HIS A 1 104 ? 3.224 3.266 -10.742 1.00 94.31 104 HIS A O 1
ATOM 828 N N . ALA A 1 105 ? 2.789 3.301 -8.549 1.00 94.88 105 ALA A N 1
ATOM 829 C CA . ALA A 1 105 ? 3.807 4.315 -8.249 1.00 94.88 105 ALA A CA 1
ATOM 830 C C . ALA A 1 105 ? 5.216 3.883 -8.713 1.00 94.88 105 ALA A C 1
ATOM 832 O O . ALA A 1 105 ? 6.008 4.699 -9.186 1.00 94.88 105 ALA A O 1
ATOM 833 N N . TRP A 1 106 ? 5.526 2.584 -8.608 1.00 95.12 106 TRP A N 1
ATOM 834 C CA . TRP A 1 106 ? 6.777 2.016 -9.119 1.00 95.12 106 TRP A CA 1
ATOM 835 C C . TRP A 1 106 ? 6.855 1.977 -10.653 1.00 95.12 106 TRP A C 1
ATOM 837 O O . TRP A 1 106 ? 7.938 2.114 -11.224 1.00 95.12 106 TRP A O 1
ATOM 847 N N . GLU A 1 107 ? 5.738 1.783 -11.346 1.00 93.69 107 GLU A N 1
ATOM 848 C CA . GLU A 1 107 ? 5.710 1.864 -12.807 1.00 93.69 107 GLU A CA 1
ATOM 849 C C . GLU A 1 107 ? 5.784 3.317 -13.295 1.00 93.69 107 GLU A C 1
ATOM 851 O O . GLU A 1 107 ? 6.495 3.585 -14.269 1.00 93.69 107 GLU A O 1
ATOM 856 N N . GLU A 1 108 ? 5.141 4.248 -12.585 1.00 95.25 108 GLU A N 1
ATOM 857 C CA . GLU A 1 108 ? 5.103 5.667 -12.941 1.00 95.25 108 GLU A CA 1
ATOM 858 C C . GLU A 1 108 ? 6.431 6.386 -12.723 1.00 95.25 108 GLU A C 1
ATOM 860 O O . GLU A 1 108 ? 6.806 7.216 -13.546 1.00 95.25 108 GLU A O 1
ATOM 865 N N . VAL A 1 109 ? 7.221 6.037 -11.703 1.00 95.44 109 VAL A N 1
ATOM 866 C CA . VAL A 1 109 ? 8.582 6.599 -11.577 1.00 95.44 109 VAL A CA 1
ATOM 867 C C . VAL A 1 109 ? 9.465 6.232 -12.777 1.00 95.44 109 VAL A C 1
ATOM 869 O O . VAL A 1 109 ? 10.284 7.038 -13.216 1.00 95.44 109 VAL A O 1
ATOM 872 N N . GLN A 1 110 ? 9.279 5.037 -13.352 1.00 93.62 110 GLN A N 1
ATOM 873 C CA . GLN A 1 110 ? 9.999 4.617 -14.557 1.00 93.62 110 GLN A CA 1
ATOM 874 C C . GLN A 1 110 ? 9.490 5.367 -15.798 1.00 93.62 110 GLN A C 1
ATOM 876 O O . GLN A 1 110 ? 10.292 5.728 -16.659 1.00 93.62 110 GLN A O 1
ATOM 881 N N . ASN A 1 111 ? 8.175 5.609 -15.893 1.00 93.38 111 ASN A N 1
ATOM 882 C CA . ASN A 1 111 ? 7.584 6.420 -16.962 1.00 93.38 111 ASN A CA 1
ATOM 883 C C . ASN A 1 111 ? 8.089 7.862 -16.906 1.00 93.38 111 ASN A C 1
ATOM 885 O O . ASN A 1 111 ? 8.539 8.385 -17.921 1.00 93.38 111 ASN A O 1
ATOM 889 N N . HIS A 1 112 ? 8.069 8.470 -15.721 1.00 94.88 112 HIS A N 1
ATOM 890 C CA . HIS A 1 112 ? 8.547 9.827 -15.504 1.00 94.88 112 HIS A CA 1
ATOM 891 C C . HIS A 1 112 ? 10.030 9.958 -15.867 1.00 94.88 112 HIS A C 1
ATOM 893 O O . HIS A 1 112 ? 10.379 10.821 -16.661 1.00 94.88 112 HIS A O 1
ATOM 899 N N . TYR A 1 113 ? 10.888 9.040 -15.406 1.00 93.19 113 TYR A N 1
ATOM 900 C CA . TYR A 1 113 ? 12.293 9.014 -15.826 1.00 93.19 113 TYR A CA 1
ATOM 901 C C . TYR A 1 113 ? 12.449 8.926 -17.353 1.00 93.19 113 TYR A C 1
ATOM 903 O O . TYR A 1 113 ? 13.230 9.673 -17.939 1.00 93.19 113 TYR A O 1
ATOM 911 N N . SER A 1 114 ? 11.696 8.033 -18.006 1.00 89.31 114 SER A N 1
ATOM 912 C CA . SER A 1 114 ? 11.746 7.881 -19.464 1.00 89.31 114 SER A CA 1
ATOM 913 C C . SER A 1 114 ? 11.348 9.168 -20.190 1.00 89.31 114 SER A C 1
ATOM 915 O O . SER A 1 114 ? 12.017 9.564 -21.145 1.00 89.31 114 SER A O 1
ATOM 917 N N . ASN A 1 115 ? 10.295 9.841 -19.721 1.00 91.00 115 ASN A N 1
ATOM 918 C CA . ASN A 1 115 ? 9.848 11.114 -20.280 1.00 91.00 115 ASN A CA 1
ATOM 919 C C . ASN A 1 115 ? 10.921 12.201 -20.119 1.00 91.00 115 ASN A C 1
ATOM 921 O O . ASN A 1 115 ? 11.243 12.869 -21.095 1.00 91.00 115 ASN A O 1
ATOM 925 N N . GLU A 1 116 ? 11.513 12.338 -18.931 1.00 90.81 116 GLU A N 1
ATOM 926 C CA . GLU A 1 116 ? 12.518 13.372 -18.645 1.00 90.81 116 GLU A CA 1
ATOM 927 C C . GLU A 1 116 ? 13.835 13.156 -19.406 1.00 90.81 116 GLU A C 1
ATOM 929 O O . GLU A 1 116 ? 14.437 14.107 -19.900 1.00 90.81 116 GLU A O 1
ATOM 934 N N . VAL A 1 117 ? 14.302 11.908 -19.511 1.00 87.31 117 VAL A N 1
ATOM 935 C CA . VAL A 1 117 ? 15.622 11.604 -20.091 1.00 87.31 117 VAL A CA 1
ATOM 936 C C . VAL A 1 117 ? 15.559 11.376 -21.598 1.00 87.31 117 VAL A C 1
ATOM 938 O O . VAL A 1 117 ? 16.471 11.782 -22.318 1.00 87.31 117 VAL A O 1
ATOM 941 N N . PHE A 1 118 ? 14.499 10.735 -22.091 1.00 84.50 118 PHE A N 1
ATOM 942 C CA . PHE A 1 118 ? 14.382 10.344 -23.500 1.00 84.50 118 PHE A CA 1
ATOM 943 C C . PHE A 1 118 ? 13.295 11.114 -24.260 1.00 84.50 118 PHE A C 1
ATOM 945 O O . PHE A 1 118 ? 13.154 10.917 -25.468 1.00 84.50 118 PHE A O 1
ATOM 952 N N . GLY A 1 119 ? 12.520 11.977 -23.589 1.00 88.31 119 GLY A N 1
ATOM 953 C CA . GLY A 1 119 ? 11.424 12.734 -24.205 1.00 88.31 119 GLY A CA 1
ATOM 954 C C . GLY A 1 119 ? 10.257 11.858 -24.670 1.00 88.31 119 GLY A C 1
ATOM 955 O O . GLY A 1 119 ? 9.499 12.268 -25.549 1.00 88.31 119 GLY A O 1
ATOM 956 N N . LYS A 1 120 ? 10.154 10.622 -24.163 1.00 86.56 120 LYS A N 1
ATOM 957 C CA . LYS A 1 120 ? 9.208 9.600 -24.632 1.00 86.56 120 LYS A CA 1
ATOM 958 C C . LYS A 1 120 ? 8.686 8.761 -23.475 1.00 86.56 120 LYS A C 1
ATOM 960 O O . LYS A 1 120 ? 9.425 8.467 -22.532 1.00 86.56 120 LYS A O 1
ATOM 965 N N . SER A 1 121 ? 7.455 8.269 -23.623 1.00 87.31 121 SER A N 1
ATOM 966 C CA . SER A 1 121 ? 6.878 7.312 -22.680 1.00 87.31 121 SER A CA 1
ATOM 967 C C . SER A 1 121 ? 7.750 6.058 -22.575 1.00 87.31 121 SER A C 1
ATOM 969 O O . SER A 1 121 ? 8.422 5.666 -23.535 1.00 87.31 121 SER A O 1
ATOM 971 N N . LYS A 1 122 ? 7.701 5.372 -21.426 1.00 84.19 122 LYS A N 1
ATOM 972 C CA . LYS A 1 122 ? 8.400 4.088 -21.246 1.00 84.19 122 LYS A CA 1
ATOM 973 C C . LYS A 1 122 ? 8.020 3.091 -22.342 1.00 84.19 122 LYS A C 1
ATOM 975 O O . LYS A 1 122 ? 8.879 2.388 -22.858 1.00 84.19 122 LYS A O 1
ATOM 980 N N . GLY A 1 123 ? 6.744 3.038 -22.727 1.00 81.81 123 GLY A N 1
ATOM 981 C CA . GLY A 1 123 ? 6.275 2.158 -23.799 1.00 81.81 123 GLY A CA 1
ATOM 982 C C . GLY A 1 123 ? 6.948 2.456 -25.140 1.00 81.81 123 GLY A C 1
ATOM 983 O O . GLY A 1 123 ? 7.485 1.544 -25.773 1.00 81.81 123 GLY A O 1
ATOM 984 N N . ASP A 1 124 ? 6.974 3.728 -25.541 1.00 83.94 124 ASP A N 1
ATOM 985 C CA . ASP A 1 124 ? 7.564 4.156 -26.814 1.00 83.94 124 ASP A CA 1
ATOM 986 C C . ASP A 1 124 ? 9.076 3.941 -26.840 1.00 83.94 124 ASP A C 1
ATOM 988 O O . ASP A 1 124 ? 9.608 3.415 -27.821 1.00 83.94 124 ASP A O 1
ATOM 992 N N . TYR A 1 125 ? 9.753 4.263 -25.736 1.00 82.69 125 TYR A N 1
ATOM 993 C CA . TYR A 1 125 ? 11.181 4.019 -25.578 1.00 82.69 125 TYR A CA 1
ATOM 994 C C . TYR A 1 125 ? 11.514 2.523 -25.712 1.00 82.69 125 TYR A C 1
ATOM 996 O O . TYR A 1 125 ? 12.391 2.140 -26.487 1.00 82.69 125 TYR A O 1
ATOM 1004 N N . PHE A 1 126 ? 10.767 1.638 -25.042 1.00 81.12 126 PHE A N 1
ATOM 1005 C CA . PHE A 1 126 ? 10.986 0.191 -25.151 1.00 81.12 126 PHE A CA 1
ATOM 1006 C C . PHE A 1 126 ? 10.706 -0.346 -26.561 1.00 81.12 126 PHE A C 1
ATOM 1008 O O . PHE A 1 126 ? 11.407 -1.250 -27.026 1.00 81.12 126 PHE A O 1
ATOM 1015 N N . LEU A 1 127 ? 9.692 0.182 -27.255 1.00 82.94 127 LEU A N 1
ATOM 1016 C CA . LEU A 1 127 ? 9.405 -0.184 -28.644 1.00 82.94 127 LEU A CA 1
ATOM 1017 C C . LEU A 1 127 ? 10.538 0.236 -29.584 1.00 82.94 127 LEU A C 1
ATOM 1019 O O . LEU A 1 127 ? 10.904 -0.540 -30.467 1.00 82.94 127 LEU A O 1
ATOM 1023 N N . GLU A 1 128 ? 11.099 1.427 -29.394 1.00 81.06 128 GLU A N 1
ATOM 1024 C CA . GLU A 1 128 ? 12.240 1.930 -30.158 1.00 81.06 128 GLU A CA 1
ATOM 1025 C C . GLU A 1 128 ? 13.493 1.084 -29.930 1.00 81.06 128 GLU A C 1
ATOM 1027 O O . GLU A 1 128 ? 14.058 0.569 -30.898 1.00 81.06 128 GLU A O 1
ATOM 1032 N N . VAL A 1 129 ? 13.862 0.833 -28.668 1.00 79.81 129 VAL A N 1
ATOM 1033 C CA . VAL A 1 129 ? 14.986 -0.051 -28.318 1.00 79.81 129 VAL A CA 1
ATOM 1034 C C . VAL A 1 129 ? 14.794 -1.436 -28.942 1.00 79.81 129 VAL A C 1
ATOM 1036 O O . VAL A 1 129 ? 15.721 -2.004 -29.518 1.00 79.81 129 VAL A O 1
ATOM 1039 N N . ARG A 1 130 ? 13.570 -1.981 -28.903 1.00 75.31 130 ARG A N 1
ATOM 1040 C CA . ARG A 1 130 ? 13.266 -3.294 -29.488 1.00 75.31 130 ARG A CA 1
ATOM 1041 C C . ARG A 1 130 ? 13.315 -3.315 -31.016 1.00 75.31 130 ARG A C 1
ATOM 1043 O O . ARG A 1 130 ? 13.640 -4.360 -31.578 1.00 75.31 130 ARG A O 1
ATOM 1050 N N . LYS A 1 131 ? 12.981 -2.214 -31.693 1.00 78.88 131 LYS A N 1
ATOM 1051 C CA . LYS A 1 131 ? 13.159 -2.081 -33.148 1.00 78.88 131 LYS A CA 1
ATOM 1052 C C . LYS A 1 131 ? 14.647 -2.021 -33.494 1.00 78.88 131 LYS A C 1
ATOM 1054 O O . LYS A 1 131 ? 15.091 -2.845 -34.282 1.00 78.88 131 LYS A O 1
ATOM 1059 N N . GLY A 1 132 ? 15.423 -1.178 -32.808 1.00 69.44 132 GLY A N 1
ATOM 1060 C CA . GLY A 1 132 ? 16.876 -1.086 -33.005 1.00 69.44 132 GLY A CA 1
ATOM 1061 C C . GLY A 1 132 ? 17.615 -2.406 -32.742 1.00 69.44 132 GLY A C 1
ATOM 1062 O O . GLY A 1 132 ? 18.565 -2.739 -33.440 1.00 69.44 132 GLY A O 1
ATOM 1063 N N . LEU A 1 133 ? 17.126 -3.218 -31.801 1.00 65.81 133 LEU A N 1
ATOM 1064 C CA . LEU A 1 133 ? 17.615 -4.574 -31.525 1.00 65.81 133 LEU A CA 1
ATOM 1065 C C . LEU A 1 133 ? 17.367 -5.602 -32.629 1.00 65.81 133 LEU A C 1
ATOM 1067 O O . LEU A 1 133 ? 18.092 -6.590 -32.708 1.00 65.81 133 LEU A O 1
ATOM 1071 N N . LYS A 1 134 ? 16.317 -5.430 -33.437 1.00 60.69 134 LYS A N 1
ATOM 1072 C CA . LYS A 1 134 ? 16.102 -6.291 -34.609 1.00 60.69 134 LYS A CA 1
ATOM 1073 C C . LYS A 1 134 ? 17.109 -5.976 -35.713 1.00 60.69 134 LYS A C 1
ATOM 1075 O O . LYS A 1 134 ? 17.466 -6.881 -36.462 1.00 60.69 134 LYS A O 1
ATOM 1080 N N . ASP A 1 135 ? 17.571 -4.730 -35.764 1.00 58.84 135 ASP A N 1
ATOM 1081 C CA . ASP A 1 135 ? 18.487 -4.230 -36.788 1.00 58.84 135 ASP A CA 1
ATOM 1082 C C . ASP A 1 135 ? 19.967 -4.359 -36.368 1.00 58.84 135 ASP A C 1
ATOM 1084 O O . ASP A 1 135 ? 20.852 -4.439 -37.219 1.00 58.84 135 ASP A O 1
ATOM 1088 N N . ALA A 1 136 ? 20.257 -4.447 -35.063 1.00 52.81 136 ALA A N 1
ATOM 1089 C CA . ALA A 1 136 ? 21.601 -4.610 -34.512 1.00 52.81 136 ALA A CA 1
ATOM 1090 C C . ALA A 1 136 ? 21.861 -6.041 -34.002 1.00 52.81 136 ALA A C 1
ATOM 1092 O O . ALA A 1 136 ? 21.159 -6.561 -33.141 1.00 52.81 136 ALA A O 1
ATOM 1093 N N . SER A 1 137 ? 22.959 -6.667 -34.442 1.00 51.59 137 SER A N 1
ATOM 1094 C CA . SER A 1 137 ? 23.363 -8.027 -34.035 1.00 51.59 137 SER A CA 1
ATOM 1095 C C . SER A 1 137 ? 23.908 -8.144 -32.596 1.00 51.59 137 SER A C 1
ATOM 1097 O O . SER A 1 137 ? 24.483 -9.174 -32.239 1.00 51.59 137 SER A O 1
ATOM 1099 N N . LYS A 1 138 ? 23.786 -7.101 -31.763 1.00 50.62 138 LYS A N 1
ATOM 1100 C CA . LYS A 1 138 ? 24.251 -7.078 -30.366 1.00 50.62 138 LYS A CA 1
ATOM 1101 C C . LYS A 1 138 ? 23.103 -6.677 -29.440 1.00 50.62 138 LYS A C 1
ATOM 1103 O O . LYS A 1 138 ? 22.441 -5.671 -29.664 1.00 50.62 138 LYS A O 1
ATOM 1108 N N . GLY A 1 139 ? 22.885 -7.485 -28.403 1.00 53.03 139 GLY A N 1
ATOM 1109 C CA . GLY A 1 139 ? 21.782 -7.361 -27.452 1.00 53.03 139 GLY A CA 1
ATOM 1110 C C . GLY A 1 139 ? 21.858 -6.115 -26.569 1.00 53.03 139 GLY A C 1
ATOM 1111 O O . GLY A 1 139 ? 22.320 -6.197 -25.438 1.00 53.03 139 GLY A O 1
ATOM 1112 N N . PHE A 1 140 ? 21.355 -4.992 -27.069 1.00 50.47 140 PHE A N 1
ATOM 1113 C CA . PHE A 1 140 ? 20.826 -3.901 -26.253 1.00 50.47 140 PHE A CA 1
ATOM 1114 C C . PHE A 1 140 ? 19.731 -4.416 -25.293 1.00 50.47 140 PHE A C 1
ATOM 1116 O O . PHE A 1 140 ? 18.934 -5.289 -25.634 1.00 50.47 140 PHE A O 1
ATOM 1123 N N . GLN A 1 141 ? 19.663 -3.889 -24.075 1.00 59.38 141 GLN A N 1
ATOM 1124 C CA . GLN A 1 141 ? 18.530 -4.097 -23.167 1.00 59.38 141 GLN A CA 1
ATOM 1125 C C . GLN A 1 141 ? 17.976 -2.725 -22.792 1.00 59.38 141 GLN A C 1
ATOM 1127 O O . GLN A 1 141 ? 18.745 -1.805 -22.539 1.00 59.38 141 GLN A O 1
ATOM 1132 N N . ALA A 1 142 ? 16.651 -2.571 -22.782 1.00 57.09 142 ALA A N 1
ATOM 1133 C CA . ALA A 1 142 ? 16.027 -1.328 -22.334 1.00 57.09 142 ALA A CA 1
ATOM 1134 C C . ALA A 1 142 ? 16.345 -1.081 -20.847 1.00 57.09 142 ALA A C 1
ATOM 1136 O O . ALA A 1 142 ? 16.288 -2.023 -20.051 1.00 57.09 142 ALA A O 1
ATOM 1137 N N . PHE A 1 143 ? 16.677 0.173 -20.510 1.00 59.66 143 PHE A N 1
ATOM 1138 C CA . PHE A 1 143 ? 17.333 0.577 -19.259 1.00 59.66 143 PHE A CA 1
ATOM 1139 C C . PHE A 1 143 ? 18.647 -0.176 -19.031 1.00 59.66 143 PHE A C 1
ATOM 1141 O O . PHE A 1 143 ? 18.721 -1.073 -18.179 1.00 59.66 143 PHE A O 1
ATOM 1148 N N . GLU A 1 144 ? 19.673 0.157 -19.826 1.00 56.56 144 GLU A N 1
ATOM 1149 C CA . GLU A 1 144 ? 20.980 -0.498 -19.754 1.00 56.56 144 GLU A CA 1
ATOM 1150 C C . GLU A 1 144 ? 21.484 -0.524 -18.303 1.00 56.56 144 GLU A C 1
ATOM 1152 O O . GLU A 1 144 ? 21.555 0.479 -17.586 1.00 56.56 144 GLU A O 1
ATOM 1157 N N . GLY A 1 145 ? 21.758 -1.737 -17.824 1.00 54.28 145 GLY A N 1
ATOM 1158 C CA . GLY A 1 145 ? 22.050 -2.001 -16.427 1.00 54.28 145 GLY A CA 1
ATOM 1159 C C . GLY A 1 145 ? 23.363 -1.372 -15.979 1.00 54.28 145 GLY A C 1
ATOM 1160 O O . GLY A 1 145 ? 24.401 -1.999 -16.114 1.00 54.28 145 GLY A O 1
ATOM 1161 N N . TRP A 1 146 ? 23.288 -0.170 -15.406 1.00 43.72 146 TRP A N 1
ATOM 1162 C CA . TRP A 1 146 ? 23.959 0.300 -14.179 1.00 43.72 146 TRP A CA 1
ATOM 1163 C C . TRP A 1 146 ? 23.644 1.790 -13.952 1.00 43.72 146 TRP A C 1
ATOM 1165 O O . TRP A 1 146 ? 23.498 2.191 -12.806 1.00 43.72 146 TRP A O 1
ATOM 1175 N N . THR A 1 147 ? 23.444 2.596 -15.003 1.00 69.69 147 THR A N 1
ATOM 1176 C CA . THR A 1 147 ? 23.228 4.057 -14.905 1.00 69.69 147 THR A CA 1
ATOM 1177 C C . THR A 1 147 ? 21.793 4.446 -14.558 1.00 69.69 147 THR A C 1
ATOM 1179 O O . THR A 1 147 ? 21.576 5.192 -13.606 1.00 69.69 147 THR A O 1
ATOM 1182 N N . ASP A 1 148 ? 20.802 3.898 -15.256 1.00 82.81 148 ASP A N 1
ATOM 1183 C CA . ASP A 1 148 ? 19.420 4.398 -15.173 1.00 82.81 148 ASP A CA 1
ATOM 1184 C C . ASP A 1 148 ? 18.772 3.992 -13.844 1.00 82.81 148 ASP A C 1
ATOM 1186 O O . ASP A 1 148 ? 18.143 4.787 -13.142 1.00 82.81 148 ASP A O 1
ATOM 1190 N N . TRP A 1 149 ? 19.033 2.754 -13.412 1.00 86.06 149 TRP A N 1
ATOM 1191 C CA . TRP A 1 149 ? 18.596 2.250 -12.110 1.00 86.06 149 TRP A CA 1
ATOM 1192 C C . TRP A 1 149 ? 19.234 2.988 -10.928 1.00 86.06 149 TRP A C 1
ATOM 1194 O O . TRP A 1 149 ? 18.636 2.993 -9.849 1.00 86.06 149 TRP A O 1
ATOM 1204 N N . ASN A 1 150 ? 20.406 3.609 -11.110 1.00 86.56 150 ASN A N 1
ATOM 1205 C CA . ASN A 1 150 ? 21.029 4.465 -10.097 1.00 86.56 150 ASN A CA 1
ATOM 1206 C C . ASN A 1 150 ? 20.332 5.828 -9.970 1.00 86.56 150 ASN A C 1
ATOM 1208 O O . ASN A 1 150 ? 20.628 6.544 -9.022 1.00 86.56 150 ASN A O 1
ATOM 1212 N N . ILE A 1 151 ? 19.393 6.166 -10.862 1.00 89.44 151 ILE A N 1
ATOM 1213 C CA . ILE A 1 151 ? 18.582 7.392 -10.807 1.00 89.44 151 ILE A CA 1
ATOM 1214 C C . ILE A 1 151 ? 17.138 7.059 -10.410 1.00 89.44 151 ILE A C 1
ATOM 1216 O O . ILE A 1 151 ? 16.626 7.597 -9.427 1.00 89.44 151 ILE A O 1
ATOM 1220 N N . ILE A 1 152 ? 16.512 6.090 -11.092 1.00 92.25 152 ILE A N 1
ATOM 1221 C CA . ILE A 1 152 ? 15.122 5.669 -10.837 1.00 92.25 152 ILE A CA 1
ATOM 1222 C C . ILE A 1 152 ? 14.936 5.234 -9.376 1.00 92.25 152 ILE A C 1
ATOM 1224 O O . ILE A 1 152 ? 13.963 5.611 -8.719 1.00 92.25 152 ILE A O 1
ATOM 1228 N N . LYS A 1 153 ? 15.874 4.442 -8.832 1.00 93.00 153 LYS A N 1
ATOM 1229 C CA . LYS A 1 153 ? 15.755 3.938 -7.456 1.00 93.00 153 LYS A CA 1
ATOM 1230 C C . LYS A 1 153 ? 15.834 5.058 -6.419 1.00 93.00 153 LYS A C 1
ATOM 1232 O O . LYS A 1 153 ? 14.976 5.043 -5.539 1.00 93.00 153 LYS A O 1
ATOM 1237 N N . PRO A 1 154 ? 16.793 6.006 -6.461 1.00 94.62 154 PRO A N 1
ATOM 1238 C CA . PRO A 1 154 ? 16.751 7.174 -5.584 1.00 94.62 154 PRO A CA 1
ATOM 1239 C C . PRO A 1 154 ? 15.455 7.981 -5.674 1.00 94.62 154 PRO A C 1
ATOM 1241 O O . PRO A 1 154 ? 14.899 8.291 -4.625 1.00 94.62 154 PRO A O 1
ATOM 1244 N N . MET A 1 155 ? 14.930 8.241 -6.878 1.00 95.88 155 MET A N 1
ATOM 1245 C CA . MET A 1 155 ? 13.665 8.977 -7.050 1.00 95.88 155 MET A CA 1
ATOM 1246 C C . MET A 1 155 ? 12.502 8.270 -6.345 1.00 95.88 155 MET A C 1
ATOM 1248 O O . MET A 1 155 ? 11.789 8.868 -5.541 1.00 95.88 155 MET A O 1
ATOM 1252 N N . TYR A 1 156 ? 12.356 6.962 -6.571 1.00 96.62 156 TYR A N 1
ATOM 1253 C CA . TYR A 1 156 ? 11.340 6.175 -5.876 1.00 96.62 156 TYR A CA 1
ATOM 1254 C C . TYR A 1 156 ? 11.598 6.089 -4.372 1.00 96.62 156 TYR A C 1
ATOM 1256 O O . TYR A 1 156 ? 10.662 6.118 -3.583 1.00 96.62 156 TYR A O 1
ATOM 1264 N N . THR A 1 157 ? 12.863 5.979 -3.960 1.00 95.88 157 THR A N 1
ATOM 1265 C CA . THR A 1 157 ? 13.245 5.898 -2.544 1.00 95.88 157 THR A CA 1
ATOM 1266 C C . THR A 1 157 ? 12.866 7.174 -1.803 1.00 95.88 157 THR A C 1
ATOM 1268 O O . THR A 1 157 ? 12.414 7.090 -0.667 1.00 95.88 157 THR A O 1
ATOM 1271 N N . ASP A 1 158 ? 12.995 8.343 -2.430 1.00 96.25 158 ASP A N 1
ATOM 1272 C CA . ASP A 1 158 ? 12.577 9.613 -1.837 1.00 96.25 158 ASP A CA 1
ATOM 1273 C C . ASP A 1 158 ? 11.057 9.667 -1.600 1.00 96.25 158 ASP A C 1
ATOM 1275 O O . ASP A 1 158 ? 10.606 10.041 -0.515 1.00 96.25 158 ASP A O 1
ATOM 1279 N N . PHE A 1 159 ? 10.254 9.212 -2.565 1.00 97.12 159 PHE A N 1
ATOM 1280 C CA . PHE A 1 159 ? 8.811 9.022 -2.376 1.00 97.12 159 PHE A CA 1
ATOM 1281 C C . PHE A 1 159 ? 8.508 7.978 -1.287 1.00 97.12 159 PHE A C 1
ATOM 1283 O O . PHE A 1 159 ? 7.790 8.254 -0.326 1.00 97.12 159 PHE A O 1
ATOM 1290 N N . ALA A 1 160 ? 9.107 6.791 -1.383 1.00 96.69 160 ALA A N 1
ATOM 1291 C CA . ALA A 1 160 ? 8.917 5.702 -0.436 1.00 96.69 160 ALA A CA 1
ATOM 1292 C C . ALA A 1 160 ? 9.267 6.131 0.997 1.00 96.69 160 ALA A C 1
ATOM 1294 O O . ALA A 1 160 ? 8.555 5.787 1.935 1.00 96.69 160 ALA A O 1
ATOM 1295 N N . ASN A 1 161 ? 10.321 6.926 1.188 1.00 96.62 161 ASN A N 1
ATOM 1296 C CA . ASN A 1 161 ? 10.696 7.425 2.505 1.00 96.62 161 ASN A CA 1
ATOM 1297 C C . ASN A 1 161 ? 9.608 8.307 3.119 1.00 96.62 161 ASN A C 1
ATOM 1299 O O . ASN A 1 161 ? 9.322 8.160 4.308 1.00 96.62 161 ASN A O 1
ATOM 1303 N N . LYS A 1 162 ? 8.949 9.153 2.319 1.00 96.75 162 LYS A N 1
ATOM 1304 C CA . LYS A 1 162 ? 7.789 9.941 2.766 1.00 96.75 162 LYS A CA 1
ATOM 1305 C C . LYS A 1 162 ? 6.636 9.034 3.199 1.00 96.75 162 LYS A C 1
ATOM 1307 O O . LYS A 1 162 ? 6.058 9.274 4.255 1.00 96.75 162 LYS A O 1
ATOM 1312 N N . VAL A 1 163 ? 6.380 7.967 2.438 1.00 97.06 163 VAL A N 1
ATOM 1313 C CA . VAL A 1 163 ? 5.299 6.997 2.690 1.00 97.06 163 VAL A CA 1
ATOM 1314 C C . VAL A 1 163 ? 5.548 6.104 3.909 1.00 97.06 163 VAL A C 1
ATOM 1316 O O . VAL A 1 163 ? 4.624 5.808 4.653 1.00 97.06 163 VAL A O 1
ATOM 1319 N N . TYR A 1 164 ? 6.774 5.620 4.111 1.00 96.12 164 TYR A N 1
ATOM 1320 C CA . TYR A 1 164 ? 7.061 4.616 5.143 1.00 96.12 164 TYR A CA 1
ATOM 1321 C C . TYR A 1 164 ? 7.591 5.201 6.450 1.00 96.12 164 TYR A C 1
ATOM 1323 O O . TYR A 1 164 ? 7.451 4.559 7.493 1.00 96.12 164 TYR A O 1
ATOM 1331 N N . PHE A 1 165 ? 8.299 6.331 6.387 1.00 95.62 165 PHE A N 1
ATOM 1332 C CA . PHE A 1 165 ? 9.114 6.838 7.498 1.00 95.62 165 PHE A CA 1
ATOM 1333 C C . PHE A 1 165 ? 8.937 8.345 7.748 1.00 95.62 165 PHE A C 1
ATOM 1335 O O . PHE A 1 165 ? 9.420 8.854 8.756 1.00 95.62 165 PHE A O 1
ATOM 1342 N N . GLY A 1 166 ? 8.278 9.072 6.842 1.00 94.88 166 GLY A N 1
ATOM 1343 C CA . GLY A 1 166 ? 8.224 10.534 6.846 1.00 94.88 166 GLY A CA 1
ATOM 1344 C C . GLY A 1 166 ? 7.108 11.155 7.685 1.00 94.88 166 GLY A C 1
ATOM 1345 O O . GLY A 1 166 ? 7.007 12.383 7.688 1.00 94.88 166 GLY A O 1
ATOM 1346 N N . HIS A 1 167 ? 6.284 10.345 8.360 1.00 95.69 167 HIS A N 1
ATOM 1347 C CA . HIS A 1 167 ? 5.106 10.776 9.119 1.00 95.69 167 HIS A CA 1
ATOM 1348 C C . HIS A 1 167 ? 4.972 10.061 10.469 1.00 95.69 167 HIS A C 1
ATOM 1350 O O . HIS A 1 167 ? 5.702 9.117 10.770 1.00 95.69 167 HIS A O 1
ATOM 1356 N N . LYS A 1 168 ? 4.017 10.519 11.296 1.00 92.88 1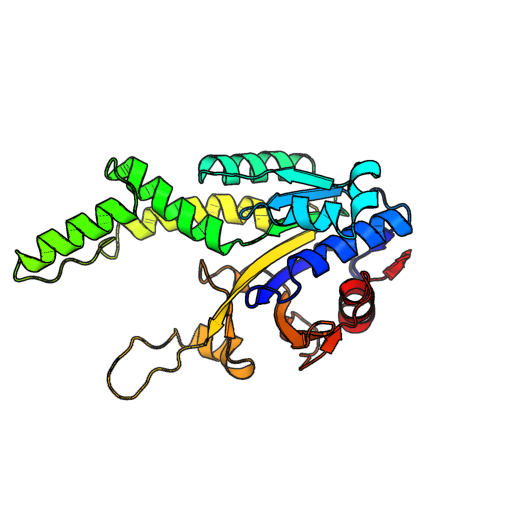68 LYS A N 1
ATOM 1357 C CA . LYS A 1 168 ? 3.751 9.972 12.637 1.00 92.88 168 LYS A CA 1
ATOM 1358 C C . LYS A 1 168 ? 2.690 8.869 12.691 1.00 92.88 168 LYS A C 1
ATOM 1360 O O . LYS A 1 168 ? 2.713 8.118 13.661 1.00 92.88 168 LYS A O 1
ATOM 1365 N N . GLY A 1 169 ? 1.815 8.784 11.692 1.00 95.88 169 GLY A N 1
ATOM 1366 C CA . GLY A 1 169 ? 0.694 7.839 11.665 1.00 95.88 169 GLY A CA 1
ATOM 1367 C C . GLY A 1 169 ? 1.038 6.429 11.186 1.00 95.88 169 GLY A C 1
ATOM 1368 O O . GLY A 1 169 ? 2.198 6.095 10.941 1.00 95.88 169 GLY A O 1
ATOM 1369 N N . HIS A 1 170 ? 0.004 5.611 11.033 1.00 97.62 170 HIS A N 1
ATOM 1370 C CA . HIS A 1 170 ? 0.064 4.265 10.473 1.00 97.62 170 HIS A CA 1
ATOM 1371 C C . HIS A 1 170 ? 0.117 4.301 8.939 1.00 97.62 170 HIS A C 1
ATOM 1373 O O . HIS A 1 170 ? -0.348 5.249 8.308 1.00 97.62 170 HIS A O 1
ATOM 1379 N N . THR A 1 171 ? 0.644 3.241 8.331 1.00 97.88 171 THR A N 1
ATOM 1380 C CA . THR A 1 171 ? 0.694 3.083 6.873 1.00 97.88 171 THR A CA 1
ATOM 1381 C C . THR A 1 171 ? 0.037 1.767 6.478 1.00 97.88 171 THR A C 1
ATOM 1383 O O . THR A 1 171 ? 0.362 0.709 7.027 1.00 97.88 171 THR A O 1
ATOM 1386 N N . LEU A 1 172 ? -0.840 1.800 5.481 1.00 98.12 172 LEU A N 1
ATOM 1387 C CA . LEU A 1 172 ? -1.341 0.599 4.826 1.00 98.12 172 LEU A CA 1
ATOM 1388 C C . LEU A 1 172 ? -1.178 0.741 3.320 1.00 98.12 172 LEU A C 1
ATOM 1390 O O . LEU A 1 172 ? -1.616 1.706 2.710 1.00 98.12 172 LEU A O 1
ATOM 1394 N N . ILE A 1 173 ? -0.527 -0.236 2.714 1.00 97.50 173 ILE A N 1
ATOM 1395 C CA . ILE A 1 173 ? -0.242 -0.239 1.288 1.00 97.50 173 ILE A CA 1
ATOM 1396 C C . ILE A 1 173 ? -0.908 -1.444 0.660 1.00 97.50 173 ILE A C 1
ATOM 1398 O O . ILE A 1 173 ? -0.815 -2.550 1.190 1.00 97.50 173 ILE A O 1
ATOM 1402 N N . CYS A 1 174 ? -1.526 -1.245 -0.494 1.00 97.44 174 CYS A N 1
ATOM 1403 C CA . CYS A 1 174 ? -2.035 -2.321 -1.324 1.00 97.44 174 CYS A CA 1
ATOM 1404 C C . CYS A 1 174 ? -1.123 -2.514 -2.536 1.00 97.44 174 CYS A C 1
ATOM 1406 O O . CYS A 1 174 ? -0.585 -1.555 -3.079 1.00 97.44 174 CYS A O 1
ATOM 1408 N N . THR A 1 175 ? -0.958 -3.750 -2.991 1.00 96.69 175 THR A N 1
ATOM 1409 C CA . THR A 1 175 ? -0.274 -4.060 -4.255 1.00 96.69 175 THR A CA 1
ATOM 1410 C C . THR A 1 175 ? -0.815 -5.354 -4.858 1.00 96.69 175 THR A C 1
ATOM 1412 O O . THR A 1 175 ? -1.484 -6.152 -4.188 1.00 96.69 175 THR A O 1
ATOM 1415 N N . SER A 1 176 ? -0.537 -5.575 -6.135 1.00 96.06 176 SER A N 1
ATOM 1416 C CA . SER A 1 176 ? -0.754 -6.867 -6.780 1.00 96.06 176 SER A CA 1
ATOM 1417 C C . SER A 1 176 ? 0.184 -7.939 -6.215 1.00 96.06 176 SER A C 1
ATOM 1419 O O . SER A 1 176 ? 1.282 -7.659 -5.728 1.00 96.06 176 SER A O 1
ATOM 1421 N N . ALA A 1 177 ? -0.256 -9.195 -6.257 1.00 95.69 177 ALA A N 1
ATOM 1422 C CA . ALA A 1 177 ? 0.580 -10.344 -5.922 1.00 95.69 177 ALA A CA 1
ATOM 1423 C C . ALA A 1 177 ? 1.011 -11.075 -7.196 1.00 95.69 177 ALA A C 1
ATOM 1425 O O . ALA A 1 177 ? 0.198 -11.319 -8.086 1.00 95.69 177 ALA A O 1
ATOM 1426 N N . ARG A 1 178 ? 2.275 -11.492 -7.246 1.00 94.31 178 ARG A N 1
ATOM 1427 C CA . ARG A 1 178 ? 2.850 -12.296 -8.328 1.00 94.31 178 ARG A CA 1
ATOM 1428 C C . ARG A 1 178 ? 3.327 -13.635 -7.782 1.00 94.31 178 ARG A C 1
ATOM 1430 O O . ARG A 1 178 ? 3.856 -13.691 -6.675 1.00 94.31 178 ARG A O 1
ATOM 1437 N N . ALA A 1 179 ? 3.153 -14.713 -8.544 1.00 94.12 179 ALA A N 1
ATOM 1438 C CA . ALA A 1 179 ? 3.684 -16.019 -8.160 1.00 94.12 179 ALA A CA 1
ATOM 1439 C C . ALA A 1 179 ? 5.212 -15.953 -7.987 1.00 94.12 179 ALA A C 1
ATOM 1441 O O . ALA A 1 179 ? 5.903 -15.310 -8.779 1.00 94.12 179 ALA A O 1
ATOM 1442 N N . VAL A 1 180 ? 5.728 -16.615 -6.951 1.00 93.06 180 VAL A N 1
ATOM 1443 C CA . VAL A 1 180 ? 7.172 -16.770 -6.740 1.00 93.06 180 VAL A CA 1
ATOM 1444 C C . VAL A 1 180 ? 7.723 -17.699 -7.817 1.00 93.06 180 VAL A C 1
ATOM 1446 O O . VAL A 1 180 ? 7.332 -18.866 -7.890 1.00 93.06 180 VAL A O 1
ATOM 1449 N N . ASP A 1 181 ? 8.658 -17.204 -8.622 1.00 90.12 181 ASP A N 1
ATOM 1450 C CA . ASP A 1 181 ? 9.335 -18.000 -9.641 1.00 90.12 181 ASP A CA 1
ATOM 1451 C C . ASP A 1 181 ? 10.559 -18.692 -9.032 1.00 90.12 181 ASP A C 1
ATOM 1453 O O . ASP A 1 181 ? 11.557 -18.059 -8.690 1.00 90.12 181 ASP A O 1
ATOM 1457 N N . ARG A 1 182 ? 10.500 -20.018 -8.887 1.00 86.19 182 ARG A N 1
ATOM 1458 C CA . ARG A 1 182 ? 11.631 -20.821 -8.388 1.00 86.19 182 ARG A CA 1
ATOM 1459 C C . ARG A 1 182 ? 12.601 -21.244 -9.498 1.00 86.19 182 ARG A C 1
ATOM 1461 O O . ARG A 1 182 ? 13.586 -21.923 -9.212 1.00 86.19 182 ARG A O 1
ATOM 1468 N N . GLY A 1 183 ? 12.334 -20.836 -10.736 1.00 79.94 183 GLY A N 1
ATOM 1469 C CA . GLY A 1 183 ? 13.007 -21.297 -11.936 1.00 79.94 183 GLY A CA 1
ATOM 1470 C C . GLY A 1 183 ? 12.530 -22.684 -12.361 1.00 79.94 183 GLY A C 1
ATOM 1471 O O . GLY A 1 183 ? 12.276 -23.571 -11.547 1.00 79.94 183 GLY A O 1
ATOM 1472 N N . SER A 1 184 ? 12.459 -22.892 -13.673 1.00 66.81 184 SER A N 1
ATOM 1473 C CA . SER A 1 184 ? 12.446 -24.231 -14.271 1.00 66.81 184 SER A CA 1
ATOM 1474 C C . SER A 1 184 ? 13.870 -24.589 -14.700 1.00 66.81 184 SER A C 1
ATOM 1476 O O . SER A 1 184 ? 14.633 -23.697 -15.076 1.00 66.81 184 SER A O 1
ATOM 1478 N N . ARG A 1 185 ? 14.243 -25.879 -14.704 1.00 49.59 185 ARG A N 1
ATOM 1479 C CA . ARG A 1 185 ? 15.483 -26.335 -15.364 1.00 49.59 185 ARG A CA 1
ATOM 1480 C C . ARG A 1 185 ? 15.422 -25.953 -16.853 1.00 49.59 185 ARG A C 1
ATOM 1482 O O . ARG A 1 185 ? 14.866 -26.699 -17.649 1.00 49.59 185 ARG A O 1
ATOM 1489 N N . GLY A 1 186 ? 15.971 -24.796 -17.225 1.00 47.72 186 GLY A N 1
ATOM 1490 C CA . GLY A 1 186 ? 16.351 -24.490 -18.606 1.00 47.72 186 GLY A CA 1
ATOM 1491 C C . GLY A 1 186 ? 15.915 -23.152 -19.209 1.00 47.72 186 GLY A C 1
ATOM 1492 O O . GLY A 1 186 ? 16.597 -22.721 -20.131 1.00 47.72 186 GLY A O 1
ATOM 1493 N N . LYS A 1 187 ? 14.851 -22.465 -18.762 1.00 46.31 187 LYS A N 1
ATOM 1494 C CA . LYS A 1 187 ? 14.427 -21.180 -19.372 1.00 46.31 187 LYS A CA 1
ATOM 1495 C C . LYS A 1 187 ? 1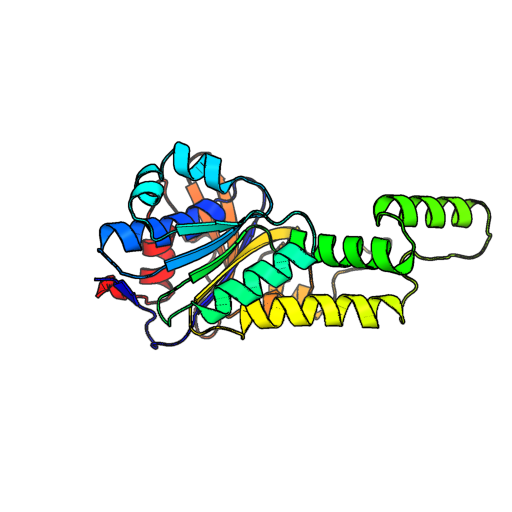3.675 -20.290 -18.374 1.00 46.31 187 LYS A C 1
ATOM 1497 O O . LYS A 1 187 ? 12.509 -20.536 -18.096 1.00 46.31 187 LYS A O 1
ATOM 1502 N N . GLY A 1 188 ? 14.348 -19.264 -17.852 1.00 55.16 188 GLY A N 1
ATOM 1503 C CA . GLY A 1 188 ? 13.773 -18.233 -16.976 1.00 55.16 188 GLY A CA 1
ATOM 1504 C C . GLY A 1 188 ? 14.751 -17.777 -15.891 1.00 55.16 188 GLY A C 1
ATOM 1505 O O . GLY A 1 188 ? 15.513 -18.587 -15.363 1.00 55.16 188 GLY A O 1
ATOM 1506 N N . SER A 1 189 ? 14.757 -16.482 -15.566 1.00 69.44 189 SER A N 1
ATOM 1507 C CA . SER A 1 189 ? 15.460 -15.973 -14.385 1.00 69.44 189 SER A CA 1
ATOM 1508 C C . SER A 1 189 ? 14.593 -16.227 -13.153 1.00 69.44 189 SER A C 1
ATOM 1510 O O . SER A 1 189 ? 13.569 -15.567 -12.992 1.00 69.44 189 SER A O 1
ATOM 1512 N N . ALA A 1 190 ? 14.995 -17.169 -12.298 1.00 83.31 190 ALA A N 1
ATOM 1513 C CA . ALA A 1 190 ? 14.341 -17.387 -11.010 1.00 83.31 190 ALA A CA 1
ATOM 1514 C C . ALA A 1 190 ? 14.335 -16.101 -10.163 1.00 83.31 190 ALA A C 1
ATOM 1516 O O . ALA A 1 190 ? 15.234 -15.258 -10.282 1.00 83.31 190 ALA A O 1
ATOM 1517 N N . ASP A 1 191 ? 13.358 -15.974 -9.265 1.00 87.31 191 ASP A N 1
ATOM 1518 C CA . ASP A 1 191 ? 13.373 -14.918 -8.260 1.00 87.31 191 ASP A CA 1
ATOM 1519 C C . ASP A 1 191 ? 14.628 -15.049 -7.367 1.00 87.31 191 ASP A C 1
ATOM 1521 O O . ASP A 1 191 ? 15.115 -16.158 -7.114 1.00 87.31 191 ASP A O 1
ATOM 1525 N N . PRO A 1 192 ? 15.174 -13.927 -6.853 1.00 86.94 192 PRO A N 1
ATOM 1526 C CA . PRO A 1 192 ? 16.307 -13.960 -5.932 1.00 86.94 192 PRO A CA 1
ATOM 1527 C C . PRO A 1 192 ? 16.047 -14.876 -4.731 1.00 86.94 192 PRO A C 1
ATOM 1529 O O . PRO A 1 192 ? 14.928 -14.935 -4.215 1.00 86.94 192 PRO A O 1
ATOM 1532 N N . LYS A 1 193 ? 17.098 -15.536 -4.225 1.00 88.38 193 LYS A N 1
ATOM 1533 C CA . LYS A 1 193 ? 17.002 -16.453 -3.072 1.00 88.38 193 LYS A CA 1
ATOM 1534 C C . LYS A 1 193 ? 16.289 -15.828 -1.871 1.00 88.38 193 LYS A C 1
ATOM 1536 O O . LYS A 1 193 ? 15.498 -16.507 -1.231 1.00 88.38 193 LYS A O 1
ATOM 1541 N N . GLU A 1 194 ? 16.523 -14.546 -1.605 1.00 87.50 194 GLU A N 1
ATOM 1542 C CA . GLU A 1 194 ? 15.884 -13.792 -0.518 1.00 87.50 194 GLU A CA 1
ATOM 1543 C C . GLU A 1 194 ? 14.357 -13.735 -0.664 1.00 87.50 194 GLU A C 1
ATOM 1545 O O . GLU A 1 194 ? 13.630 -13.956 0.300 1.00 87.50 194 GLU A O 1
ATOM 1550 N N . ILE A 1 195 ? 13.856 -13.516 -1.883 1.00 89.62 195 ILE A N 1
ATOM 1551 C CA . ILE A 1 195 ? 12.418 -13.499 -2.176 1.00 89.62 195 ILE A CA 1
ATOM 1552 C C . ILE A 1 195 ? 11.823 -14.897 -2.001 1.00 89.62 195 ILE A C 1
ATOM 1554 O O . ILE A 1 195 ? 10.767 -15.048 -1.389 1.00 89.62 195 ILE A O 1
ATOM 1558 N N . ILE A 1 196 ? 12.516 -15.932 -2.486 1.00 90.88 196 ILE A N 1
ATOM 1559 C CA . ILE A 1 196 ? 12.078 -17.324 -2.325 1.00 90.88 196 ILE A CA 1
ATOM 1560 C C . ILE A 1 196 ? 12.050 -17.715 -0.841 1.00 90.88 196 ILE A C 1
ATOM 1562 O O . ILE A 1 196 ? 11.116 -18.381 -0.404 1.00 90.88 196 ILE A O 1
ATOM 1566 N N . GLN A 1 197 ? 13.032 -17.288 -0.047 1.00 88.81 197 GLN A N 1
ATOM 1567 C CA . GLN A 1 197 ? 13.058 -17.531 1.398 1.00 88.81 197 GLN A CA 1
ATOM 1568 C C . GLN A 1 197 ? 11.940 -16.779 2.128 1.00 88.81 197 GLN A C 1
ATOM 1570 O O . GLN A 1 197 ? 11.293 -17.349 3.005 1.00 88.81 197 GLN A O 1
ATOM 1575 N N . ALA A 1 198 ? 11.692 -15.521 1.756 1.00 88.69 198 ALA A N 1
ATOM 1576 C CA . ALA A 1 198 ? 10.685 -14.683 2.397 1.00 88.69 198 ALA A CA 1
ATOM 1577 C C . ALA A 1 198 ? 9.248 -15.098 2.053 1.00 88.69 198 ALA A C 1
ATOM 1579 O O . ALA A 1 198 ? 8.376 -15.005 2.909 1.00 88.69 198 ALA A O 1
ATOM 1580 N N . PHE A 1 199 ? 8.994 -15.542 0.820 1.00 93.31 199 PHE A N 1
ATOM 1581 C CA . PHE A 1 199 ? 7.636 -15.708 0.290 1.00 93.31 199 PHE A CA 1
ATOM 1582 C C . PHE A 1 199 ? 7.347 -17.086 -0.303 1.00 93.31 199 PHE A C 1
ATOM 1584 O O . PHE A 1 199 ? 6.197 -17.412 -0.600 1.00 93.31 199 PHE A O 1
ATOM 1591 N N . GLY A 1 200 ? 8.356 -17.942 -0.452 1.00 91.88 200 GLY A N 1
ATOM 1592 C CA . GLY A 1 200 ? 8.193 -19.258 -1.062 1.00 91.88 200 GLY A CA 1
ATOM 1593 C C . GLY A 1 200 ? 7.209 -20.159 -0.318 1.00 91.88 200 GLY A C 1
ATOM 1594 O O . GLY A 1 200 ? 6.634 -21.043 -0.948 1.00 91.88 200 GLY A O 1
ATOM 1595 N N . HIS A 1 201 ? 6.978 -19.939 0.982 1.00 91.06 201 HIS A N 1
ATOM 1596 C CA . HIS A 1 201 ? 6.022 -20.711 1.781 1.00 91.06 201 HIS A CA 1
ATOM 1597 C C . HIS A 1 201 ? 4.557 -20.377 1.471 1.00 91.06 201 HIS A C 1
ATOM 1599 O O . HIS A 1 201 ? 3.719 -21.270 1.609 1.00 91.06 201 HIS A O 1
ATOM 1605 N N . ILE A 1 202 ? 4.252 -19.143 1.056 1.00 93.44 202 ILE A N 1
ATOM 1606 C CA . ILE A 1 202 ? 2.915 -18.738 0.583 1.00 93.44 202 ILE A CA 1
ATOM 1607 C C . ILE A 1 202 ? 2.788 -18.772 -0.943 1.00 93.44 202 ILE A C 1
ATOM 1609 O O . ILE A 1 202 ? 1.681 -18.714 -1.459 1.00 93.44 202 ILE A O 1
ATOM 1613 N N . GLY A 1 203 ? 3.901 -18.886 -1.673 1.00 93.69 203 GLY A N 1
ATOM 1614 C CA . GLY A 1 203 ? 3.917 -19.051 -3.131 1.00 93.69 203 GLY A CA 1
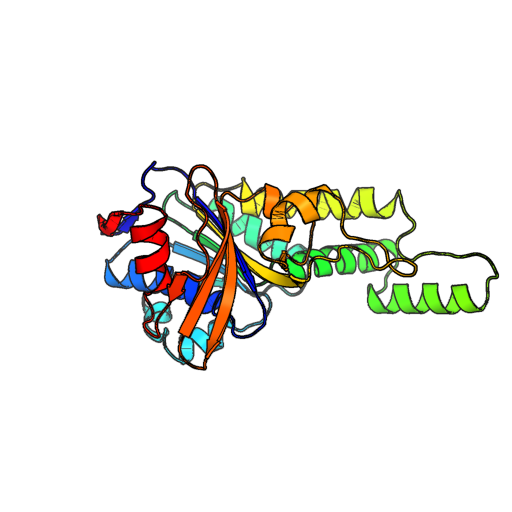ATOM 1615 C C . GLY A 1 203 ? 3.697 -17.765 -3.931 1.00 93.69 203 GLY A C 1
ATOM 1616 O O . GLY A 1 203 ? 3.823 -17.792 -5.152 1.00 93.69 203 GLY A O 1
ATOM 1617 N N . PHE A 1 204 ? 3.442 -16.638 -3.264 1.00 95.31 204 PHE A N 1
ATOM 1618 C CA . PHE A 1 204 ? 3.228 -15.333 -3.884 1.00 95.31 204 PHE A CA 1
ATOM 1619 C C . PHE A 1 204 ? 4.072 -14.258 -3.207 1.00 95.31 204 PHE A C 1
ATOM 1621 O O . PHE A 1 204 ? 4.259 -14.285 -1.993 1.00 95.31 204 PHE A O 1
ATOM 1628 N N . ARG A 1 205 ? 4.538 -13.290 -3.993 1.00 94.75 205 ARG A N 1
ATOM 1629 C CA . ARG A 1 205 ? 5.291 -12.115 -3.554 1.00 94.75 205 ARG A CA 1
ATOM 1630 C C . ARG A 1 205 ? 4.599 -10.821 -3.993 1.00 94.75 205 ARG A C 1
ATOM 1632 O O . ARG A 1 205 ? 3.851 -10.851 -4.972 1.00 94.75 205 ARG A O 1
ATOM 1639 N N . PRO A 1 206 ? 4.893 -9.685 -3.344 1.00 95.94 206 PRO A N 1
ATOM 1640 C CA . PRO A 1 206 ? 4.419 -8.389 -3.807 1.00 95.94 206 PRO A CA 1
ATOM 1641 C C . PRO A 1 206 ? 4.956 -8.058 -5.204 1.00 95.94 206 PRO A C 1
ATOM 1643 O O . PRO A 1 206 ? 6.107 -8.370 -5.536 1.00 95.94 206 PRO A O 1
ATOM 1646 N N . GLU A 1 207 ? 4.124 -7.416 -6.014 1.00 94.94 207 GLU A N 1
ATOM 1647 C CA . GLU A 1 207 ? 4.539 -6.749 -7.244 1.00 94.94 207 GLU A CA 1
ATOM 1648 C C . GLU A 1 207 ? 5.053 -5.327 -6.955 1.00 94.94 207 GLU A C 1
ATOM 1650 O O . GLU A 1 207 ? 4.740 -4.739 -5.915 1.00 94.94 207 GLU A O 1
ATOM 1655 N N . GLY A 1 208 ? 5.862 -4.787 -7.872 1.00 92.50 208 GLY A N 1
ATOM 1656 C CA . GLY A 1 208 ? 6.518 -3.486 -7.744 1.00 92.50 208 GLY A CA 1
ATOM 1657 C C . GLY A 1 208 ? 7.966 -3.575 -7.254 1.00 92.50 208 GLY A C 1
ATOM 1658 O O . GLY A 1 208 ? 8.685 -4.545 -7.523 1.00 92.50 208 GLY A O 1
ATOM 1659 N N . GLU A 1 209 ? 8.409 -2.539 -6.541 1.00 91.62 209 GLU A N 1
ATOM 1660 C CA . GLU A 1 209 ? 9.783 -2.425 -6.051 1.00 91.62 209 GLU A CA 1
ATOM 1661 C C . GLU A 1 209 ? 10.091 -3.490 -4.978 1.00 91.62 209 GLU A C 1
ATOM 1663 O O . GLU A 1 209 ? 9.322 -3.703 -4.035 1.00 91.62 209 GLU A O 1
ATOM 1668 N N . LYS A 1 210 ? 11.241 -4.166 -5.117 1.00 86.00 210 LYS A N 1
ATOM 1669 C CA . LYS A 1 210 ? 11.609 -5.365 -4.340 1.00 86.00 210 LYS A CA 1
ATOM 1670 C C . LYS A 1 210 ? 11.724 -5.116 -2.830 1.00 86.00 210 LYS A C 1
ATOM 1672 O O . LYS A 1 210 ? 11.444 -6.021 -2.045 1.00 86.00 210 LYS A O 1
ATOM 1677 N N . ARG A 1 211 ? 12.144 -3.922 -2.405 1.00 86.06 211 ARG A N 1
ATOM 1678 C CA . ARG A 1 211 ? 12.320 -3.542 -0.994 1.00 86.06 211 ARG A CA 1
ATOM 1679 C C . ARG A 1 211 ? 11.019 -3.153 -0.294 1.00 86.06 211 ARG A C 1
ATOM 1681 O O . ARG A 1 211 ? 11.022 -3.091 0.933 1.00 86.06 211 ARG A O 1
ATOM 1688 N N . THR A 1 212 ? 9.900 -2.998 -1.003 1.00 91.00 212 THR A N 1
ATOM 1689 C CA . THR A 1 212 ? 8.574 -2.706 -0.412 1.00 91.00 212 THR A CA 1
ATOM 1690 C C . THR A 1 212 ? 8.254 -3.618 0.784 1.00 91.00 212 THR A C 1
ATOM 1692 O O . THR A 1 212 ? 7.933 -3.145 1.873 1.00 91.00 212 THR A O 1
ATOM 1695 N N . ALA A 1 213 ? 8.453 -4.933 0.641 1.00 92.62 213 ALA A N 1
ATOM 1696 C CA . ALA A 1 213 ? 8.235 -5.905 1.717 1.00 92.62 213 ALA A CA 1
ATOM 1697 C C . ALA A 1 213 ? 9.160 -5.727 2.937 1.00 92.62 213 ALA A C 1
ATOM 1699 O O . ALA A 1 213 ? 8.820 -6.131 4.055 1.00 92.62 213 ALA A O 1
ATOM 1700 N N . HIS A 1 214 ? 10.350 -5.159 2.742 1.00 90.56 214 HIS A N 1
ATOM 1701 C CA . HIS A 1 214 ? 11.324 -4.930 3.807 1.00 90.56 214 HIS A CA 1
ATOM 1702 C C . HIS A 1 214 ? 10.954 -3.717 4.668 1.00 90.56 214 HIS A C 1
ATOM 170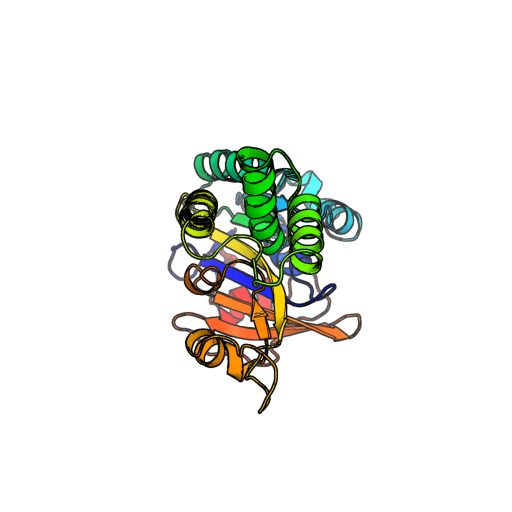4 O O . HIS A 1 214 ? 11.197 -3.757 5.876 1.00 90.56 214 HIS A O 1
ATOM 1710 N N . ASN A 1 215 ? 10.310 -2.709 4.073 1.00 94.06 215 ASN A N 1
ATOM 1711 C CA . ASN A 1 215 ? 9.966 -1.442 4.727 1.00 94.06 215 ASN A CA 1
ATOM 1712 C C . ASN A 1 215 ? 8.738 -1.525 5.648 1.00 94.06 215 ASN A C 1
ATOM 1714 O O . ASN A 1 215 ? 8.551 -0.665 6.505 1.00 94.06 215 ASN A O 1
ATOM 1718 N N . VAL A 1 216 ? 7.922 -2.572 5.510 1.00 95.94 216 VAL A N 1
ATOM 1719 C CA . VAL A 1 216 ? 6.727 -2.799 6.337 1.00 95.94 216 VAL A CA 1
ATOM 1720 C C . VAL A 1 216 ? 6.985 -3.774 7.488 1.00 95.94 216 VAL A C 1
ATOM 1722 O O . VAL A 1 216 ? 7.928 -4.572 7.456 1.00 95.94 216 VAL A O 1
ATOM 1725 N N . HIS A 1 217 ? 6.139 -3.736 8.517 1.00 95.31 217 HIS A N 1
ATOM 1726 C CA . HIS A 1 217 ? 6.164 -4.720 9.604 1.00 95.31 217 HIS A CA 1
ATOM 1727 C C . HIS A 1 217 ? 5.422 -5.991 9.199 1.00 95.31 217 HIS A C 1
ATOM 1729 O O . HIS A 1 217 ? 5.930 -7.092 9.410 1.00 95.31 217 HIS A O 1
ATOM 1735 N N . THR A 1 218 ? 4.283 -5.810 8.532 1.00 96.31 218 THR A N 1
ATOM 1736 C CA . THR A 1 218 ? 3.372 -6.880 8.136 1.00 96.31 218 THR A CA 1
ATOM 1737 C C . THR A 1 218 ? 3.248 -6.952 6.614 1.00 96.31 218 THR A C 1
ATOM 1739 O O . THR A 1 218 ? 3.066 -5.930 5.961 1.00 96.31 218 THR A O 1
ATOM 1742 N N . VAL A 1 219 ? 3.290 -8.159 6.047 1.00 97.44 219 VAL A N 1
ATOM 1743 C CA . VAL A 1 219 ? 2.888 -8.488 4.675 1.00 97.44 219 VAL A CA 1
ATOM 1744 C C . VAL A 1 219 ? 1.834 -9.590 4.720 1.00 97.44 219 VAL A C 1
ATOM 1746 O O . VAL A 1 219 ? 2.117 -10.712 5.153 1.00 97.44 219 VAL A O 1
ATOM 1749 N N . LEU A 1 220 ? 0.644 -9.285 4.216 1.00 97.62 220 LEU A N 1
ATOM 1750 C CA . LEU A 1 220 ? -0.497 -10.190 4.152 1.00 97.62 220 LEU A CA 1
ATOM 1751 C C . LEU A 1 220 ? -0.860 -10.471 2.696 1.00 97.62 220 LEU A C 1
ATOM 1753 O O . LEU A 1 220 ? -1.046 -9.546 1.908 1.00 97.62 220 LEU A O 1
ATOM 1757 N N . LEU A 1 221 ? -0.992 -11.747 2.350 1.00 97.44 221 LEU A N 1
ATOM 1758 C CA . LEU A 1 221 ? -1.599 -12.181 1.100 1.00 97.44 221 LEU A CA 1
ATOM 1759 C C . LEU A 1 221 ? -3.106 -12.295 1.309 1.00 97.44 221 LEU A C 1
ATOM 1761 O O . LEU A 1 221 ? -3.568 -13.131 2.080 1.00 97.44 221 LEU A O 1
ATOM 1765 N N . MET A 1 222 ? -3.864 -11.470 0.601 1.00 96.12 222 MET A N 1
ATOM 1766 C CA . MET A 1 222 ? -5.310 -11.567 0.528 1.00 96.12 222 MET A CA 1
ATOM 1767 C C . MET A 1 222 ? -5.718 -12.336 -0.724 1.00 96.12 222 MET A C 1
ATOM 1769 O O . MET A 1 222 ? -5.224 -12.073 -1.824 1.00 96.12 222 MET A O 1
ATOM 1773 N N . SER A 1 223 ? -6.661 -13.256 -0.572 1.00 94.12 223 SER A N 1
ATOM 1774 C CA . SER A 1 223 ? -7.252 -14.002 -1.682 1.00 94.12 223 SER A CA 1
ATOM 1775 C C . SER A 1 223 ? -8.764 -14.089 -1.520 1.00 94.12 223 SER A C 1
ATOM 1777 O O . SER A 1 223 ? -9.278 -14.157 -0.406 1.00 94.12 223 SER A O 1
ATOM 1779 N N . GLN A 1 224 ? -9.489 -14.060 -2.635 1.00 90.12 224 GLN A N 1
ATOM 1780 C CA . GLN A 1 224 ? -10.923 -14.319 -2.637 1.00 90.12 224 GLN A CA 1
ATOM 1781 C C . GLN A 1 224 ? -11.138 -15.833 -2.706 1.00 90.12 224 GLN A C 1
ATOM 1783 O O . GLN A 1 224 ? -10.583 -16.496 -3.581 1.00 90.12 224 GLN A O 1
ATOM 1788 N N . LYS A 1 225 ? -11.900 -16.390 -1.761 1.00 82.50 225 LYS A N 1
ATOM 1789 C CA . LYS A 1 225 ? -12.196 -17.828 -1.728 1.00 82.50 225 LYS A CA 1
ATOM 1790 C C . LYS A 1 225 ? -13.479 -18.155 -2.494 1.00 82.50 225 LYS A C 1
ATOM 1792 O O . LYS A 1 225 ? -13.555 -19.182 -3.158 1.00 82.50 225 LYS A O 1
ATOM 1797 N N . ASN A 1 226 ? -14.482 -17.300 -2.354 1.00 82.50 226 ASN A N 1
ATOM 1798 C CA . ASN A 1 226 ? -15.741 -17.304 -3.096 1.00 82.50 226 ASN A CA 1
ATOM 1799 C C . ASN A 1 226 ? -16.286 -15.865 -3.133 1.00 82.50 226 ASN A C 1
ATOM 1801 O O . ASN A 1 226 ? -15.623 -14.947 -2.645 1.00 82.50 226 ASN A O 1
ATOM 1805 N N . ASP A 1 227 ? -17.483 -15.665 -3.676 1.00 77.19 227 ASP A N 1
ATOM 1806 C CA . ASP A 1 227 ? -18.060 -14.330 -3.889 1.00 77.19 227 ASP A CA 1
ATOM 1807 C C . ASP A 1 227 ? -18.188 -13.482 -2.608 1.00 77.19 227 ASP A C 1
ATOM 1809 O O . ASP A 1 227 ? -18.190 -12.256 -2.682 1.00 77.19 227 ASP A O 1
ATOM 1813 N N . GLU A 1 228 ? -18.212 -14.109 -1.428 1.00 78.81 228 GLU A N 1
ATOM 1814 C CA . GLU A 1 228 ? -18.517 -13.441 -0.156 1.00 78.81 228 GLU A CA 1
ATOM 1815 C C . GLU A 1 228 ? -17.419 -13.547 0.910 1.00 78.81 228 GLU A C 1
ATOM 1817 O O . GLU A 1 228 ? -17.513 -12.909 1.962 1.00 78.81 228 GLU A O 1
ATOM 1822 N N . THR A 1 229 ? -16.392 -14.371 0.688 1.00 86.44 229 THR A N 1
ATOM 1823 C CA . THR A 1 229 ? -15.369 -14.647 1.702 1.00 86.44 229 THR A CA 1
ATOM 1824 C C . THR A 1 229 ? -13.963 -14.509 1.154 1.00 86.44 229 THR A C 1
ATOM 1826 O O . THR A 1 229 ? -13.630 -14.952 0.050 1.00 86.44 229 THR A O 1
ATOM 1829 N N . TRP A 1 230 ? -13.111 -13.930 1.991 1.00 92.88 230 TRP A N 1
ATOM 1830 C CA . TRP A 1 230 ? -11.699 -13.737 1.711 1.00 92.88 230 TRP A CA 1
ATOM 1831 C C . TRP A 1 230 ? -10.860 -14.523 2.705 1.00 92.88 230 TRP A C 1
ATOM 1833 O O . TRP A 1 230 ? -11.273 -14.774 3.836 1.00 92.88 230 TRP A O 1
ATOM 1843 N N . ASN A 1 231 ? -9.663 -14.896 2.284 1.00 94.00 231 ASN A N 1
ATOM 1844 C CA . ASN A 1 231 ? -8.648 -15.468 3.146 1.00 94.00 231 ASN A CA 1
ATOM 1845 C C . ASN A 1 231 ? -7.468 -14.509 3.256 1.00 94.00 231 ASN A C 1
ATOM 1847 O O . ASN A 1 231 ? -7.145 -13.785 2.310 1.00 94.00 231 ASN A O 1
ATOM 1851 N N . VAL A 1 232 ? -6.808 -14.567 4.405 1.00 94.81 232 VAL A N 1
ATOM 1852 C CA . VAL A 1 232 ? -5.557 -13.877 4.684 1.00 94.81 232 VAL A CA 1
ATOM 1853 C C . VAL A 1 232 ? -4.494 -14.902 5.069 1.00 94.81 232 VAL A C 1
ATOM 1855 O O . VAL A 1 232 ? -4.678 -15.686 6.002 1.00 94.81 232 VAL A O 1
ATOM 1858 N N . ASP A 1 233 ? -3.373 -14.876 4.357 1.00 95.38 233 ASP A N 1
ATOM 1859 C CA . ASP A 1 233 ? -2.168 -15.643 4.665 1.00 95.38 233 ASP A CA 1
ATOM 1860 C C . ASP A 1 233 ? -1.022 -14.695 5.036 1.00 95.38 233 ASP A C 1
ATOM 1862 O O . ASP A 1 233 ? -0.793 -13.674 4.383 1.00 95.38 233 ASP A O 1
ATOM 1866 N N . THR A 1 234 ? -0.255 -15.035 6.068 1.00 95.19 234 THR A N 1
ATOM 1867 C CA . THR A 1 234 ? 0.881 -14.223 6.511 1.00 95.19 234 THR A CA 1
ATOM 1868 C C . THR A 1 234 ? 2.120 -14.521 5.664 1.00 95.19 234 THR A C 1
ATOM 1870 O O . THR A 1 234 ? 2.736 -15.591 5.760 1.00 95.19 234 THR A O 1
ATOM 1873 N N . GLY A 1 235 ? 2.542 -13.541 4.864 1.00 92.69 235 GLY A N 1
ATOM 1874 C CA . GLY A 1 235 ? 3.861 -13.551 4.232 1.00 92.69 235 GLY A CA 1
ATOM 1875 C C . GLY A 1 235 ? 4.951 -13.213 5.245 1.00 92.69 235 GLY A C 1
ATOM 1876 O O . GLY A 1 235 ? 5.916 -13.958 5.406 1.00 92.69 235 GLY A O 1
ATOM 1877 N N . LYS A 1 236 ? 4.748 -12.118 5.979 1.00 93.25 236 LYS A N 1
ATOM 1878 C CA . LYS A 1 236 ? 5.644 -11.608 7.020 1.00 93.25 236 LYS A CA 1
ATOM 1879 C C . LYS A 1 236 ? 4.805 -10.925 8.093 1.00 93.25 236 LYS A C 1
ATOM 1881 O O . LYS A 1 236 ? 3.905 -10.174 7.757 1.00 93.25 236 LYS A O 1
ATOM 1886 N N . ASP A 1 237 ? 5.123 -11.137 9.356 1.00 91.62 237 ASP A N 1
ATOM 1887 C CA . ASP A 1 237 ? 4.580 -10.353 10.464 1.00 91.62 237 ASP A CA 1
ATOM 1888 C C . ASP A 1 237 ? 5.645 -10.351 11.560 1.00 91.62 237 ASP A C 1
ATOM 1890 O O . ASP A 1 237 ? 6.164 -11.410 11.919 1.00 91.62 237 ASP A O 1
ATOM 1894 N N . ARG A 1 238 ? 6.106 -9.168 11.968 1.00 87.88 238 ARG A N 1
ATOM 1895 C CA . ARG A 1 238 ? 7.217 -9.059 12.923 1.00 87.88 238 ARG A CA 1
ATOM 1896 C C . ARG A 1 238 ? 6.695 -9.355 14.324 1.00 87.88 238 ARG A C 1
ATOM 1898 O O . ARG A 1 238 ? 5.746 -8.716 14.756 1.00 87.88 238 ARG A O 1
ATOM 1905 N N . GLU A 1 239 ? 7.355 -10.275 15.026 1.00 85.19 239 GLU A N 1
ATOM 1906 C CA . GLU A 1 239 ? 7.016 -10.678 16.402 1.00 85.19 239 GLU A CA 1
ATOM 1907 C C . GLU A 1 239 ? 5.618 -11.310 16.572 1.00 85.19 239 GLU A C 1
ATOM 1909 O O . GLU A 1 239 ? 5.096 -11.357 17.685 1.00 85.19 239 GLU A O 1
ATOM 1914 N N . ARG A 1 240 ? 4.993 -11.801 15.489 1.00 86.69 240 ARG A N 1
ATOM 1915 C CA . ARG A 1 240 ? 3.676 -12.461 15.532 1.00 86.69 240 ARG A CA 1
ATOM 1916 C C . ARG A 1 240 ? 3.671 -13.781 14.768 1.00 86.69 240 ARG A C 1
ATOM 1918 O O . ARG A 1 240 ? 4.456 -13.990 13.838 1.00 86.69 240 ARG A O 1
ATOM 1925 N N . ASP A 1 241 ? 2.760 -14.667 15.160 1.00 84.44 241 ASP A N 1
ATOM 1926 C CA . ASP A 1 241 ? 2.595 -15.968 14.522 1.00 84.44 241 ASP A CA 1
ATOM 1927 C C . ASP A 1 241 ? 2.113 -15.835 13.076 1.00 84.44 241 ASP A C 1
ATOM 1929 O O . ASP A 1 241 ? 1.301 -14.981 12.716 1.00 84.44 241 ASP A O 1
ATOM 1933 N N . ARG A 1 242 ? 2.603 -16.734 12.218 1.00 86.25 242 ARG A N 1
ATOM 1934 C CA . ARG A 1 242 ? 2.141 -16.803 10.832 1.00 86.25 242 ARG A CA 1
ATOM 1935 C C . ARG A 1 242 ? 0.788 -17.495 10.778 1.00 86.25 242 ARG A C 1
ATOM 1937 O O . ARG A 1 242 ? 0.661 -18.648 11.186 1.00 86.25 242 ARG A O 1
ATOM 1944 N N . HIS A 1 243 ? -0.186 -16.844 10.159 1.00 85.69 243 HIS A N 1
ATOM 1945 C CA . HIS A 1 243 ? -1.479 -17.445 9.873 1.00 85.69 243 HIS A CA 1
ATOM 1946 C C . HIS A 1 243 ? -1.532 -17.980 8.442 1.00 85.69 243 HIS A C 1
ATOM 1948 O O . HIS A 1 243 ? -0.960 -17.397 7.518 1.00 85.69 243 HIS A O 1
ATOM 1954 N N . ARG A 1 244 ? -2.248 -19.093 8.260 1.00 88.19 244 ARG A N 1
ATOM 1955 C CA . ARG A 1 244 ? -2.664 -19.579 6.943 1.00 88.19 244 ARG A CA 1
ATOM 1956 C C . ARG A 1 244 ? -4.178 -19.684 6.891 1.00 88.19 244 ARG A C 1
ATOM 1958 O O . ARG A 1 244 ? -4.775 -20.325 7.754 1.00 88.19 244 ARG A O 1
ATOM 1965 N N . GLY A 1 245 ? -4.783 -19.072 5.881 1.00 88.19 245 GLY A N 1
ATOM 1966 C CA . GLY A 1 245 ? -6.218 -19.126 5.636 1.00 88.19 245 GLY A CA 1
ATOM 1967 C C . GLY A 1 245 ? -7.072 -18.483 6.729 1.00 88.19 245 GLY A C 1
ATOM 1968 O O . GLY A 1 245 ? -8.153 -19.000 7.016 1.00 88.19 245 GLY A O 1
ATOM 1969 N N . LEU A 1 246 ? -6.618 -17.381 7.345 1.00 91.12 246 LEU A N 1
ATOM 1970 C CA . LEU A 1 246 ? -7.462 -16.593 8.248 1.00 91.12 246 LEU A CA 1
ATOM 1971 C C . LEU A 1 246 ? -8.675 -16.090 7.455 1.00 91.12 246 LEU A C 1
ATOM 1973 O O . LEU A 1 246 ? -8.525 -15.341 6.492 1.00 91.12 246 LEU A O 1
ATOM 1977 N N . LYS A 1 247 ? -9.874 -16.530 7.837 1.00 91.62 247 LYS A N 1
ATOM 1978 C CA . LYS A 1 247 ? -11.101 -16.249 7.088 1.00 91.62 247 LYS A CA 1
ATOM 1979 C C . LYS A 1 247 ? -11.652 -14.877 7.448 1.00 91.62 247 LYS A C 1
ATOM 1981 O O . LYS A 1 247 ? -11.897 -14.594 8.617 1.00 91.62 247 LYS A O 1
ATOM 1986 N N . LEU A 1 248 ? -11.936 -14.075 6.433 1.00 90.75 248 LEU A N 1
ATOM 1987 C CA . LEU A 1 248 ? -12.700 -12.842 6.536 1.00 90.75 248 LEU A CA 1
ATOM 1988 C C . LEU A 1 248 ? -14.081 -13.083 5.926 1.00 90.75 248 LEU A C 1
ATOM 1990 O O . LEU A 1 248 ? -14.206 -13.372 4.734 1.00 90.75 248 LEU A O 1
ATOM 1994 N N . GLY A 1 249 ? -15.112 -12.994 6.763 1.00 84.44 249 GLY A N 1
ATOM 1995 C CA . GLY A 1 249 ? -16.503 -13.072 6.316 1.00 84.44 249 GLY A CA 1
ATOM 1996 C C . GLY A 1 249 ? -16.961 -11.830 5.533 1.00 84.44 249 GLY A C 1
ATOM 1997 O O . GLY A 1 249 ? -16.190 -10.880 5.363 1.00 84.44 249 GLY A O 1
ATOM 1998 N N . PRO A 1 250 ? -18.240 -11.792 5.128 1.00 80.31 250 PRO A N 1
ATOM 1999 C CA . PRO A 1 250 ? -18.783 -10.715 4.308 1.00 80.31 250 PRO A CA 1
ATOM 2000 C C . PRO A 1 250 ? -18.963 -9.384 5.051 1.00 80.31 250 PRO A C 1
ATOM 2002 O O . PRO A 1 250 ? -19.201 -8.368 4.413 1.00 80.31 250 PRO A O 1
ATOM 2005 N N . ASP A 1 251 ? -18.832 -9.292 6.375 1.00 83.50 251 ASP A N 1
ATOM 2006 C CA . ASP A 1 251 ? -19.084 -8.003 7.040 1.00 83.50 251 ASP A CA 1
ATOM 2007 C C . ASP A 1 251 ? -17.944 -6.990 6.829 1.00 83.50 251 ASP A C 1
ATOM 2009 O O . ASP A 1 251 ? -16.762 -7.324 6.948 1.00 83.50 251 ASP A O 1
ATOM 2013 N N . HIS A 1 252 ? -18.297 -5.705 6.679 1.00 74.44 252 HIS A N 1
ATOM 2014 C CA . HIS A 1 252 ? -17.383 -4.553 6.513 1.00 74.44 252 HIS A CA 1
ATOM 2015 C C . HIS A 1 252 ? -16.450 -4.282 7.710 1.00 74.44 252 HIS A C 1
ATOM 2017 O O . HIS A 1 252 ? -15.864 -3.217 7.789 1.00 74.44 252 HIS A O 1
ATOM 2023 N N . GLY A 1 253 ? -16.308 -5.201 8.667 1.00 84.62 253 GLY A N 1
ATOM 2024 C CA . GLY A 1 253 ? -15.419 -5.067 9.827 1.00 84.62 253 GLY A CA 1
ATOM 2025 C C . GLY A 1 253 ? -14.575 -6.306 10.113 1.00 84.62 253 GLY A C 1
ATOM 2026 O O . GLY A 1 253 ? -13.920 -6.352 11.152 1.00 84.62 253 GLY A O 1
ATOM 2027 N N . GLN A 1 254 ? -14.612 -7.323 9.246 1.00 89.12 254 GLN A N 1
ATOM 2028 C CA . GLN A 1 254 ? -13.935 -8.596 9.503 1.00 89.12 254 GLN A CA 1
ATOM 2029 C C . GLN A 1 254 ? -12.414 -8.449 9.523 1.00 89.12 254 GLN A C 1
ATOM 2031 O O . GLN A 1 254 ? -11.785 -8.996 10.418 1.00 89.12 254 GLN A O 1
ATOM 2036 N N . PHE A 1 255 ? -11.814 -7.638 8.645 1.00 94.19 255 PHE A N 1
ATOM 2037 C CA . PHE A 1 255 ? -10.370 -7.383 8.714 1.00 94.19 255 PHE A CA 1
ATOM 2038 C C . PHE A 1 255 ? -9.970 -6.744 10.054 1.00 94.19 255 PHE A C 1
ATOM 2040 O O . PHE A 1 255 ? -9.053 -7.213 10.723 1.00 94.19 255 PHE A O 1
ATOM 2047 N N . VAL A 1 256 ? -10.714 -5.735 10.515 1.00 94.56 256 VAL A N 1
ATOM 2048 C CA . VAL A 1 256 ? -10.469 -5.114 11.826 1.00 94.56 256 VAL A CA 1
ATOM 2049 C C . VAL A 1 256 ? -10.621 -6.119 12.971 1.00 94.56 256 VAL A C 1
ATOM 2051 O O . VAL A 1 256 ? -9.807 -6.139 13.889 1.00 94.56 256 VAL A O 1
ATOM 2054 N N . ARG A 1 257 ? -11.677 -6.939 12.961 1.00 93.19 257 ARG A N 1
ATOM 2055 C CA . ARG A 1 257 ? -11.952 -7.888 14.051 1.00 93.19 257 ARG A CA 1
ATOM 2056 C C . ARG A 1 257 ? -10.977 -9.056 14.063 1.00 93.19 257 ARG A C 1
ATOM 2058 O O . ARG A 1 257 ? -10.379 -9.324 15.098 1.00 93.19 257 ARG A O 1
ATOM 2065 N N . GLU A 1 258 ? -10.855 -9.747 12.939 1.00 93.62 258 GLU A N 1
ATOM 2066 C CA . GLU A 1 258 ? -10.087 -10.983 12.832 1.00 93.62 258 GLU A CA 1
ATOM 2067 C C . GLU A 1 258 ? -8.592 -10.703 12.775 1.00 93.62 258 GLU A C 1
ATOM 2069 O O . GLU A 1 258 ? -7.830 -11.342 13.489 1.00 93.62 258 GLU A O 1
ATOM 2074 N N . TYR A 1 259 ? -8.168 -9.713 11.987 1.00 94.12 259 TYR A N 1
ATOM 2075 C CA . TYR A 1 259 ? -6.752 -9.400 11.877 1.00 94.12 259 TYR A CA 1
ATOM 2076 C C . TYR A 1 259 ? -6.311 -8.366 12.919 1.00 94.12 259 TYR A C 1
ATOM 2078 O O . TYR A 1 259 ? -5.552 -8.709 13.821 1.00 94.12 259 TYR A O 1
ATOM 2086 N N . LEU A 1 260 ? -6.789 -7.116 12.858 1.00 94.44 260 LEU A N 1
ATOM 2087 C CA . LEU A 1 260 ? -6.220 -6.062 13.716 1.00 94.44 260 LEU A CA 1
ATOM 2088 C C . LEU A 1 260 ? -6.401 -6.355 15.213 1.00 94.44 260 LEU A C 1
ATOM 2090 O O . LEU A 1 260 ? -5.444 -6.246 15.973 1.00 94.44 260 LEU A O 1
ATOM 2094 N N . ILE A 1 261 ? -7.601 -6.746 15.646 1.00 93.81 261 ILE A N 1
ATOM 2095 C CA . ILE A 1 261 ? -7.887 -6.974 17.070 1.00 93.81 261 ILE A CA 1
ATOM 2096 C C . ILE A 1 261 ? -7.398 -8.351 17.528 1.00 93.81 261 ILE A C 1
ATOM 2098 O O . ILE A 1 261 ? -6.589 -8.421 18.450 1.00 93.81 261 ILE A O 1
ATOM 2102 N N . LYS A 1 262 ? -7.889 -9.445 16.925 1.00 92.38 262 LYS A N 1
ATOM 2103 C CA . LYS A 1 262 ? -7.597 -10.803 17.421 1.00 92.38 262 LYS A CA 1
ATOM 2104 C C . LYS A 1 262 ? -6.155 -11.240 17.158 1.00 92.38 262 LYS A C 1
ATOM 2106 O O . LYS A 1 262 ? -5.541 -11.793 18.061 1.00 92.38 262 LYS A O 1
ATOM 2111 N N . THR A 1 263 ? -5.627 -10.994 15.958 1.00 91.94 263 THR A N 1
ATOM 2112 C CA . THR A 1 263 ? -4.251 -11.372 15.594 1.00 91.94 263 THR A CA 1
ATOM 2113 C C . THR A 1 263 ? -3.235 -10.318 16.034 1.00 91.94 263 THR A C 1
ATOM 2115 O O . THR A 1 263 ? -2.295 -10.631 16.757 1.00 91.94 263 THR A O 1
ATOM 2118 N N . ALA A 1 264 ? -3.410 -9.059 15.625 1.00 92.19 264 ALA A N 1
ATOM 2119 C CA . ALA A 1 264 ? -2.405 -8.018 15.844 1.00 92.19 264 ALA A CA 1
ATOM 2120 C C . ALA A 1 264 ? -2.530 -7.306 17.204 1.00 92.19 264 ALA A C 1
ATOM 2122 O O . ALA A 1 264 ? -1.699 -6.455 17.523 1.00 92.19 264 ALA A O 1
ATOM 2123 N N . GLY A 1 265 ? -3.539 -7.646 18.016 1.00 92.56 265 GLY A N 1
ATOM 2124 C CA . GLY A 1 265 ? -3.686 -7.176 19.397 1.00 92.56 265 GLY A CA 1
ATOM 2125 C C . GLY A 1 265 ? -4.157 -5.727 19.549 1.00 92.56 265 GLY A C 1
ATOM 2126 O O . GLY A 1 265 ? -4.020 -5.150 20.632 1.00 92.56 265 GLY A O 1
ATOM 2127 N N . TRP A 1 266 ? -4.695 -5.113 18.493 1.00 93.56 266 TRP A N 1
ATOM 2128 C CA . TRP A 1 266 ? -5.242 -3.759 18.557 1.00 93.56 266 TRP A CA 1
ATOM 2129 C C . TRP A 1 266 ? -6.412 -3.682 19.530 1.00 93.56 266 TRP A C 1
ATOM 2131 O O . TRP A 1 266 ? -7.247 -4.584 19.623 1.00 93.56 266 TRP A O 1
ATOM 2141 N N . LYS A 1 267 ? -6.500 -2.562 20.246 1.00 90.69 267 LYS A N 1
ATOM 2142 C CA . LYS A 1 267 ? -7.530 -2.337 21.263 1.00 90.69 267 LYS A CA 1
ATOM 2143 C C . LYS A 1 267 ? -8.521 -1.290 20.786 1.00 90.69 267 LYS A C 1
ATOM 2145 O O . LYS A 1 267 ? -8.131 -0.277 20.216 1.00 90.69 267 LYS A O 1
ATOM 2150 N N . ARG A 1 268 ? -9.801 -1.523 21.073 1.00 84.88 268 ARG A N 1
ATOM 2151 C CA . ARG A 1 268 ? -10.826 -0.476 21.035 1.00 84.88 268 ARG A CA 1
ATOM 2152 C C . ARG A 1 268 ? -10.773 0.243 22.377 1.00 84.88 268 ARG A C 1
ATOM 2154 O O . ARG A 1 268 ? -10.958 -0.423 23.395 1.00 84.88 268 ARG A O 1
ATOM 2161 N N . LYS A 1 269 ? -10.470 1.537 22.394 1.00 70.06 269 LYS A N 1
ATOM 2162 C CA . LYS A 1 269 ? -10.486 2.343 23.622 1.00 70.06 269 LYS A CA 1
ATOM 2163 C C . LYS A 1 269 ? -11.343 3.563 23.467 1.00 70.06 269 LYS A C 1
ATOM 2165 O O . LYS A 1 269 ? -11.267 4.179 22.390 1.00 70.06 269 LYS A O 1
#

Radius of gyration: 19.75 Å; chains: 1; bounding box: 46×44×60 Å

Foldseek 3Di:
DAWAFPVLAAAEEEEAEAPPLCQLLLVLLRLVVCVVLVHLAAEQEAEAPPVNVVVCVPPVVVSVVSPRYDYDHDDALVSLQVSLVVDQVVDDQAYEYEYEAVQVNQQRLCQVLCCVPVVDGPVVQQVVLVVVCVVDPDDDDPPPPDPSCVPSVVSVVSSVCSQQPSHNYYYYYYHYKDFQACDDVPDDDGDDPVQCVLAVVVRIDGHGDPCSVVSGQWYWYWDDPDPFKIFIFTSHHHPFDTDGGQIAGNDSNRSVPRPVCVGSPIDDD